Protein AF-A0A6G0T626-F1 (afdb_monomer_lite)

pLDDT: mean 75.39, std 25.1, range [23.31, 97.81]

Organism: Aphis glycines (NCBI:txid307491)

Structure (mmCIF, N/CA/C/O backbone):
data_AF-A0A6G0T626-F1
#
_entry.id   AF-A0A6G0T626-F1
#
loop_
_atom_site.group_PDB
_atom_site.id
_atom_site.type_symbol
_atom_site.label_atom_id
_atom_site.label_alt_id
_atom_site.label_comp_id
_atom_site.label_asym_id
_atom_site.label_entity_id
_atom_site.label_seq_id
_atom_site.pdbx_PDB_ins_code
_atom_site.Cartn_x
_atom_site.Cartn_y
_atom_site.Cartn_z
_atom_site.occupancy
_atom_site.B_iso_or_equiv
_atom_site.auth_seq_id
_atom_site.auth_comp_id
_atom_site.auth_asym_id
_atom_site.auth_atom_id
_atom_site.pdbx_PDB_model_num
ATOM 1 N N . MET A 1 1 ? 0.507 19.295 -15.545 1.00 59.50 1 MET A N 1
ATOM 2 C CA . MET A 1 1 ? -0.115 18.196 -14.785 1.00 59.50 1 MET A CA 1
ATOM 3 C C . MET A 1 1 ? -0.537 18.776 -13.462 1.00 59.50 1 MET A C 1
ATOM 5 O O . MET A 1 1 ? 0.263 19.486 -12.866 1.00 59.50 1 MET A O 1
ATOM 9 N N . SER A 1 2 ? -1.789 18.552 -13.089 1.00 87.12 2 SER A N 1
ATOM 10 C CA . SER A 1 2 ? -2.371 18.968 -11.816 1.00 87.12 2 SER A CA 1
ATOM 11 C C . SER A 1 2 ? -2.539 17.739 -10.918 1.00 87.12 2 SER A C 1
ATOM 13 O O . SER A 1 2 ? -2.771 16.649 -11.448 1.00 87.12 2 SER A O 1
ATOM 15 N N . PRO A 1 3 ? -2.406 17.882 -9.591 1.00 90.00 3 PRO A N 1
ATOM 16 C CA . PRO A 1 3 ? -2.673 16.791 -8.662 1.00 90.00 3 PRO A CA 1
ATOM 17 C C . PRO A 1 3 ? -4.150 16.374 -8.705 1.00 90.00 3 PRO A C 1
ATOM 19 O O . PRO A 1 3 ? -5.024 17.157 -9.090 1.00 90.00 3 PRO A O 1
ATOM 22 N N . GLY A 1 4 ? -4.419 15.132 -8.297 1.00 90.25 4 GLY A N 1
ATOM 23 C CA . GLY A 1 4 ? -5.776 14.685 -7.991 1.00 90.25 4 GLY A CA 1
ATOM 24 C C . GLY A 1 4 ? -6.328 15.399 -6.757 1.00 90.25 4 GLY A C 1
ATOM 25 O O . GLY A 1 4 ? -5.596 16.069 -6.030 1.00 90.25 4 GLY A O 1
ATOM 26 N N . ASN A 1 5 ? -7.631 15.265 -6.515 1.00 91.44 5 ASN A N 1
ATOM 27 C CA . ASN A 1 5 ? -8.286 15.927 -5.389 1.00 91.44 5 ASN A CA 1
ATOM 28 C C . ASN A 1 5 ? -9.156 14.986 -4.542 1.00 91.44 5 ASN A C 1
ATOM 30 O O . ASN A 1 5 ? -9.900 15.472 -3.703 1.00 91.44 5 ASN A O 1
ATOM 34 N N . THR A 1 6 ? -9.125 13.673 -4.753 1.00 91.00 6 THR A N 1
ATOM 35 C CA . THR A 1 6 ? -9.974 12.705 -4.040 1.00 91.00 6 THR A CA 1
ATOM 36 C C . THR A 1 6 ? -9.211 11.419 -3.760 1.00 91.00 6 THR A C 1
ATOM 38 O O . THR A 1 6 ? -8.360 11.007 -4.550 1.00 91.00 6 THR A O 1
ATOM 41 N N . LEU A 1 7 ? -9.538 10.781 -2.634 1.00 92.75 7 LEU A N 1
ATOM 42 C CA . LEU A 1 7 ? -9.141 9.406 -2.355 1.00 92.75 7 LEU A CA 1
ATOM 43 C C . LEU A 1 7 ? -9.999 8.462 -3.195 1.00 92.75 7 LEU A C 1
ATOM 45 O O . LEU A 1 7 ? -11.218 8.622 -3.262 1.00 92.75 7 LEU A O 1
ATOM 49 N N . ASN A 1 8 ? -9.365 7.477 -3.824 1.00 94.00 8 ASN A N 1
ATOM 50 C CA . ASN A 1 8 ? -10.040 6.546 -4.718 1.00 94.00 8 ASN A CA 1
ATOM 51 C C . ASN A 1 8 ? -10.078 5.160 -4.085 1.00 94.00 8 ASN A C 1
ATOM 53 O O . ASN A 1 8 ? -9.040 4.557 -3.814 1.00 94.00 8 ASN A O 1
ATOM 57 N N . THR A 1 9 ? -11.292 4.656 -3.878 1.00 95.12 9 THR A N 1
ATOM 58 C CA . THR A 1 9 ? -11.528 3.285 -3.427 1.00 95.12 9 THR A CA 1
ATOM 59 C C . THR A 1 9 ? -12.526 2.593 -4.341 1.00 95.12 9 THR A C 1
ATOM 61 O O . THR A 1 9 ? -13.347 3.245 -4.987 1.00 95.12 9 THR A O 1
ATOM 64 N N . PHE A 1 10 ? -12.447 1.271 -4.413 1.00 93.62 10 PHE A N 1
ATOM 65 C CA . PHE A 1 10 ? -13.434 0.447 -5.099 1.00 93.62 10 PHE A CA 1
ATOM 66 C C . PHE A 1 10 ? -13.625 -0.877 -4.363 1.00 93.62 10 PHE A C 1
ATOM 68 O O . PHE A 1 10 ? -12.804 -1.271 -3.533 1.00 93.62 10 PHE A O 1
ATOM 75 N N . GLN A 1 11 ? -14.728 -1.553 -4.665 1.00 92.56 11 GLN A N 1
ATOM 76 C CA . GLN A 1 11 ? -15.081 -2.823 -4.052 1.00 92.56 11 GLN A CA 1
ATOM 77 C C . GLN A 1 11 ? -14.636 -3.988 -4.945 1.00 92.56 11 GLN A C 1
ATOM 79 O O . GLN A 1 11 ? -14.909 -3.992 -6.145 1.00 92.56 11 GLN A O 1
ATOM 84 N N . LEU A 1 12 ? -13.981 -4.985 -4.355 1.00 87.75 12 LEU A N 1
ATOM 85 C CA . LEU A 1 12 ? -13.605 -6.245 -4.990 1.00 87.75 12 LEU A CA 1
ATOM 86 C C . LEU A 1 12 ? -14.258 -7.399 -4.219 1.00 87.75 12 LEU A C 1
ATOM 88 O O . LEU A 1 12 ? -13.729 -7.888 -3.220 1.00 87.75 12 LEU A O 1
ATOM 92 N N . GLY A 1 13 ? -15.454 -7.806 -4.650 1.00 89.12 13 GLY A N 1
ATOM 93 C CA . GLY A 1 13 ? -16.271 -8.759 -3.895 1.00 89.12 13 GLY A CA 1
ATOM 94 C C . GLY A 1 13 ? -16.601 -8.207 -2.504 1.00 89.12 13 GLY A C 1
ATOM 95 O O . GLY A 1 13 ? -17.221 -7.153 -2.386 1.00 89.12 13 GLY A O 1
ATOM 96 N N . LYS A 1 14 ? -16.153 -8.883 -1.442 1.00 88.31 14 LYS A N 1
ATOM 97 C CA . LYS A 1 14 ? -16.316 -8.421 -0.050 1.00 88.31 14 LYS A CA 1
ATOM 98 C C . LYS A 1 14 ? -15.188 -7.514 0.456 1.00 88.31 14 LYS A C 1
ATOM 100 O O . LYS A 1 14 ? -15.325 -6.946 1.532 1.00 88.31 14 LYS A O 1
ATOM 105 N N . PHE A 1 15 ? -14.113 -7.350 -0.314 1.00 91.50 15 PHE A N 1
ATOM 106 C CA . PHE A 1 15 ? -12.932 -6.596 0.101 1.00 91.50 15 PHE A CA 1
ATOM 107 C C . PHE A 1 15 ? -12.931 -5.185 -0.469 1.00 91.50 15 PHE A C 1
ATOM 109 O O . PHE A 1 15 ? -13.262 -4.973 -1.639 1.00 91.50 15 PHE A O 1
ATOM 116 N N . LYS A 1 16 ? -12.512 -4.216 0.339 1.00 95.19 16 LYS A N 1
ATOM 117 C CA . LYS A 1 16 ? -12.377 -2.828 -0.101 1.00 95.19 16 LYS A CA 1
ATOM 118 C C . LYS A 1 16 ? -10.935 -2.522 -0.483 1.00 95.19 16 LYS A C 1
ATOM 120 O O . LYS A 1 16 ? -10.006 -2.810 0.270 1.00 95.19 16 LYS A O 1
ATOM 125 N N . VAL A 1 17 ? -10.752 -1.906 -1.645 1.00 96.62 17 VAL A N 1
ATOM 126 C CA . VAL A 1 17 ? -9.434 -1.618 -2.215 1.00 96.62 17 VAL A CA 1
ATOM 127 C C . VAL A 1 17 ? -9.195 -0.114 -2.273 1.00 96.62 17 VAL A C 1
ATOM 129 O O . VAL A 1 17 ? -10.025 0.622 -2.805 1.00 96.62 17 VAL A O 1
ATOM 132 N N . GLY A 1 18 ? -8.052 0.332 -1.751 1.00 96.88 18 GLY A N 1
ATOM 133 C CA . GLY A 1 18 ? -7.550 1.702 -1.869 1.00 96.88 18 GLY A CA 1
ATOM 134 C C . GLY A 1 18 ? -6.503 1.836 -2.972 1.00 96.88 18 GLY A C 1
ATOM 135 O O . GLY A 1 18 ? -5.740 0.906 -3.242 1.00 96.88 18 GLY A O 1
ATOM 136 N N . LEU A 1 19 ? -6.465 2.997 -3.624 1.00 96.75 19 LEU A N 1
ATOM 137 C CA . LEU A 1 19 ? -5.591 3.251 -4.768 1.00 96.75 19 LEU A CA 1
ATOM 138 C C . LEU A 1 19 ? -4.631 4.405 -4.505 1.00 96.75 19 LEU A C 1
ATOM 140 O O . LEU A 1 19 ? -5.047 5.528 -4.230 1.00 96.75 19 LEU A O 1
ATOM 144 N N . GLY A 1 20 ? -3.341 4.142 -4.657 1.00 95.19 20 GLY A N 1
ATOM 145 C CA . GLY A 1 20 ? -2.301 5.163 -4.664 1.00 95.19 20 GLY A CA 1
ATOM 146 C C . GLY A 1 20 ? -1.492 5.094 -5.946 1.00 95.19 20 GLY A C 1
ATOM 147 O O . GLY A 1 20 ? -1.422 4.057 -6.592 1.00 95.19 20 GLY A O 1
ATOM 148 N N . ILE A 1 21 ? -0.857 6.189 -6.334 1.00 94.56 21 ILE A N 1
ATOM 149 C CA . ILE A 1 21 ? -0.058 6.240 -7.551 1.00 94.56 21 ILE A CA 1
ATOM 150 C C . ILE A 1 21 ? 1.380 6.603 -7.201 1.00 94.56 21 ILE A C 1
ATOM 152 O O . ILE A 1 21 ? 1.681 7.728 -6.818 1.00 94.56 21 ILE A O 1
ATOM 156 N N . CYS A 1 22 ? 2.286 5.649 -7.408 1.00 92.19 22 CYS A N 1
ATOM 157 C CA . CYS A 1 22 ? 3.738 5.772 -7.327 1.00 92.19 22 CYS A CA 1
ATOM 158 C C . CYS A 1 22 ? 4.288 6.637 -6.175 1.00 92.19 22 CYS A C 1
ATOM 160 O O . CYS A 1 22 ? 4.701 6.113 -5.145 1.00 92.19 22 CYS A O 1
ATOM 162 N N . HIS A 1 23 ? 4.352 7.959 -6.366 1.00 92.62 23 HIS A N 1
ATOM 163 C CA . HIS A 1 23 ? 4.870 8.901 -5.378 1.00 92.62 23 HIS A CA 1
ATOM 164 C C . HIS A 1 23 ? 3.995 8.970 -4.121 1.00 92.62 23 HIS A C 1
ATOM 166 O O . HIS A 1 23 ? 4.523 9.222 -3.040 1.00 92.62 23 HIS A O 1
ATOM 172 N N . ASP A 1 24 ? 2.703 8.655 -4.241 1.00 94.94 24 ASP A N 1
ATOM 173 C CA . ASP A 1 24 ? 1.759 8.641 -3.124 1.00 94.94 24 ASP A CA 1
ATOM 174 C C . ASP A 1 24 ? 2.168 7.665 -2.010 1.00 94.94 24 ASP A C 1
ATOM 176 O O . ASP A 1 24 ? 1.861 7.877 -0.842 1.00 94.94 24 ASP A O 1
ATOM 180 N N . MET A 1 25 ? 2.930 6.619 -2.346 1.00 93.69 25 MET A N 1
ATOM 181 C CA . MET A 1 25 ? 3.445 5.643 -1.382 1.00 93.69 25 MET A CA 1
ATOM 182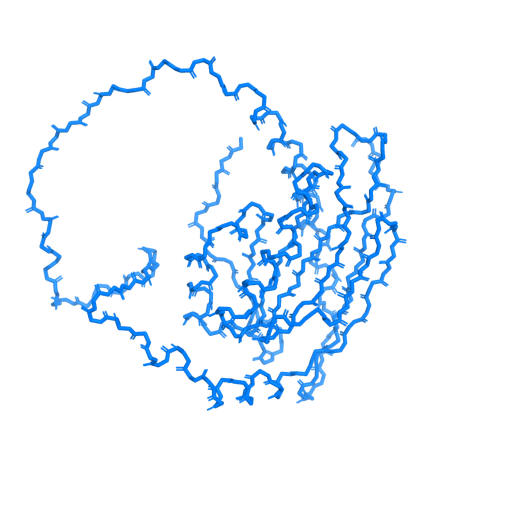 C C . MET A 1 25 ? 4.383 6.272 -0.333 1.00 93.69 25 MET A C 1
ATOM 184 O O . MET A 1 25 ? 4.626 5.692 0.725 1.00 93.69 25 MET A O 1
ATOM 188 N N . ARG A 1 26 ? 4.906 7.476 -0.593 1.00 95.00 26 ARG A N 1
ATOM 189 C CA . ARG A 1 26 ? 5.756 8.210 0.353 1.00 95.00 26 ARG A CA 1
ATOM 190 C C . ARG A 1 26 ? 4.967 8.876 1.481 1.00 95.00 26 ARG A C 1
ATOM 192 O O . ARG A 1 26 ? 5.555 9.097 2.531 1.00 95.00 26 ARG A O 1
ATOM 199 N N . PHE A 1 27 ? 3.669 9.115 1.304 1.00 95.94 27 PHE A N 1
ATOM 200 C CA . PHE A 1 27 ? 2.817 9.790 2.286 1.00 95.94 27 PHE A CA 1
ATOM 201 C C . PHE A 1 27 ? 2.015 8.751 3.076 1.00 95.94 27 PHE A C 1
ATOM 203 O O . PHE A 1 27 ? 1.110 8.105 2.540 1.00 95.94 27 PHE A O 1
ATOM 210 N N . SER A 1 28 ? 2.378 8.544 4.342 1.00 95.81 28 SER A N 1
ATOM 211 C CA . SER A 1 28 ? 1.726 7.555 5.214 1.00 95.81 28 SER A CA 1
ATOM 212 C C . SER A 1 28 ? 0.287 7.946 5.546 1.00 95.81 28 SER A C 1
ATOM 214 O O . SER A 1 28 ? -0.569 7.081 5.713 1.00 95.81 28 SER A O 1
ATOM 216 N N . GLU A 1 29 ? -0.019 9.242 5.566 1.00 95.56 29 GLU A N 1
ATOM 217 C CA . GLU A 1 29 ? -1.333 9.787 5.892 1.00 95.56 29 GLU A CA 1
ATOM 218 C C . GLU A 1 29 ? -2.397 9.295 4.912 1.00 95.56 29 GLU A C 1
ATOM 220 O O . GLU A 1 29 ? -3.500 8.941 5.322 1.00 95.56 29 GLU A O 1
ATOM 225 N N . MET A 1 30 ? -2.059 9.198 3.623 1.00 95.44 30 MET A N 1
ATOM 226 C CA . MET A 1 30 ? -2.985 8.689 2.613 1.00 95.44 30 MET A CA 1
ATOM 227 C C . MET A 1 30 ? -3.330 7.214 2.863 1.00 95.44 30 MET A C 1
ATOM 229 O O . MET A 1 30 ? -4.495 6.824 2.786 1.00 95.44 30 MET A O 1
ATOM 233 N N . ALA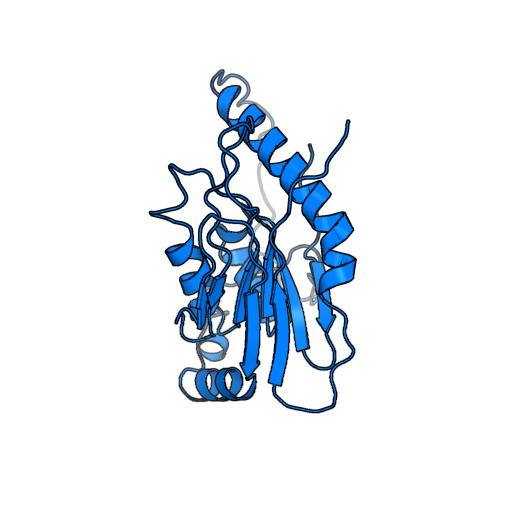 A 1 31 ? -2.332 6.394 3.202 1.00 96.56 31 ALA A N 1
ATOM 234 C CA . ALA A 1 31 ? -2.540 4.984 3.518 1.00 96.56 31 ALA A CA 1
ATOM 235 C C . ALA A 1 31 ? -3.338 4.809 4.825 1.00 96.56 31 ALA A C 1
ATOM 237 O O . ALA A 1 31 ? -4.277 4.011 4.875 1.00 96.56 31 ALA A O 1
ATOM 238 N N . ALA A 1 32 ? -3.062 5.641 5.833 1.00 95.31 32 ALA A N 1
ATOM 239 C CA . ALA A 1 32 ? -3.820 5.684 7.080 1.00 95.31 32 ALA A CA 1
ATOM 240 C C . ALA A 1 32 ? -5.294 6.070 6.858 1.00 95.31 32 ALA A C 1
ATOM 242 O O . ALA A 1 32 ? -6.188 5.497 7.488 1.00 95.31 32 ALA A O 1
ATOM 243 N N . LEU A 1 33 ? -5.580 6.998 5.936 1.00 95.62 33 LEU A N 1
ATOM 244 C CA . LEU A 1 33 ? -6.954 7.328 5.546 1.00 95.62 33 LEU A CA 1
ATOM 245 C C . LEU A 1 33 ? -7.645 6.147 4.855 1.00 95.62 33 LEU A C 1
ATOM 247 O O . LEU A 1 33 ? -8.795 5.849 5.178 1.00 95.62 33 LEU A O 1
ATOM 251 N N . TYR A 1 34 ? -6.955 5.414 3.977 1.00 96.31 34 TYR A N 1
ATOM 252 C CA . TYR A 1 34 ? -7.517 4.197 3.383 1.00 96.31 34 TYR A CA 1
ATOM 253 C C . TYR A 1 34 ? -7.811 3.114 4.427 1.00 96.31 34 TYR A C 1
ATOM 255 O O . TYR A 1 34 ? -8.886 2.507 4.388 1.00 96.31 34 TYR A O 1
ATOM 263 N N . ARG A 1 35 ? -6.925 2.925 5.412 1.00 93.94 35 ARG A N 1
ATOM 264 C CA . ARG A 1 35 ? -7.176 2.046 6.563 1.00 93.94 35 ARG A CA 1
ATOM 265 C C . ARG A 1 35 ? -8.430 2.474 7.327 1.00 93.94 35 ARG A C 1
ATOM 267 O O . ARG A 1 35 ? -9.288 1.638 7.597 1.00 93.94 35 ARG A O 1
ATOM 274 N N . LYS A 1 36 ? -8.571 3.767 7.643 1.00 92.44 36 LYS A N 1
ATOM 275 C CA . LYS A 1 36 ? -9.766 4.321 8.310 1.00 92.44 36 LYS A CA 1
ATOM 276 C C . LYS A 1 36 ? -11.048 4.100 7.510 1.00 92.44 36 LYS A C 1
ATOM 278 O O . LYS A 1 36 ? -12.099 3.864 8.093 1.00 92.44 36 LYS A O 1
ATOM 283 N N . GLN A 1 37 ? -10.962 4.144 6.183 1.00 93.06 37 GLN A N 1
ATOM 284 C CA . GLN A 1 37 ? -12.078 3.832 5.291 1.00 93.06 37 GLN A CA 1
ATOM 285 C C . GLN A 1 37 ? -12.389 2.326 5.204 1.00 93.06 37 GLN A C 1
ATOM 287 O O . GLN A 1 37 ? -13.301 1.956 4.461 1.00 93.06 37 GLN A O 1
ATOM 292 N N . GLY A 1 38 ? -11.661 1.473 5.930 1.00 92.88 38 GLY A N 1
ATOM 293 C CA . GLY A 1 38 ? -11.863 0.028 5.967 1.00 92.88 38 GLY A CA 1
ATOM 294 C C . GLY A 1 38 ? -11.249 -0.714 4.783 1.00 92.88 38 GLY A C 1
ATOM 295 O O . GLY A 1 38 ? -11.736 -1.785 4.449 1.00 92.88 38 GLY A O 1
ATOM 296 N N . CYS A 1 39 ? -10.229 -0.161 4.118 1.00 95.50 39 CYS A N 1
ATOM 297 C CA . CYS A 1 39 ? -9.566 -0.875 3.025 1.00 95.50 39 CYS A CA 1
ATOM 298 C C . CYS A 1 39 ? -8.824 -2.111 3.552 1.00 95.50 39 CYS A C 1
ATOM 300 O O . CYS A 1 39 ? -8.114 -2.054 4.560 1.00 95.50 39 CYS A O 1
ATOM 302 N N . ASP A 1 40 ? -8.978 -3.227 2.849 1.00 94.62 40 ASP A N 1
ATOM 303 C CA . ASP A 1 40 ? -8.302 -4.497 3.124 1.00 94.62 40 ASP A CA 1
ATOM 304 C C . ASP A 1 40 ? -7.021 -4.644 2.298 1.00 94.62 40 ASP A C 1
ATOM 306 O O . ASP A 1 40 ? -6.080 -5.330 2.706 1.00 94.62 40 ASP A O 1
ATOM 310 N N . LEU A 1 41 ? -6.988 -3.964 1.150 1.00 96.00 41 LEU A N 1
ATOM 311 C CA . LEU A 1 41 ? -5.924 -4.008 0.160 1.00 96.00 41 LEU A CA 1
ATOM 312 C C . LEU A 1 41 ? -5.605 -2.594 -0.341 1.00 96.00 41 LEU A C 1
ATOM 314 O O . LEU A 1 41 ? -6.514 -1.815 -0.633 1.00 96.00 41 LEU A O 1
ATOM 318 N N . LEU A 1 42 ? -4.322 -2.283 -0.502 1.00 97.25 42 LEU A N 1
ATOM 319 C CA . LEU A 1 42 ? -3.850 -1.081 -1.187 1.00 97.25 42 LEU A CA 1
ATOM 320 C C . LEU A 1 42 ? -3.109 -1.472 -2.460 1.00 97.25 42 LEU A C 1
ATOM 322 O O . LEU A 1 42 ? -2.275 -2.376 -2.448 1.00 97.25 42 LEU A O 1
ATOM 326 N N . ILE A 1 43 ? -3.387 -0.775 -3.556 1.00 97.12 43 ILE A N 1
ATOM 327 C CA . ILE A 1 43 ? -2.699 -0.995 -4.827 1.00 97.12 43 ILE A CA 1
ATOM 328 C C . ILE A 1 43 ? -1.963 0.282 -5.229 1.00 97.12 43 ILE A C 1
ATOM 330 O O . ILE A 1 43 ? -2.561 1.357 -5.310 1.00 97.12 43 ILE A O 1
ATOM 334 N N . TYR A 1 44 ? -0.673 0.133 -5.522 1.00 96.62 44 TYR A N 1
ATOM 335 C CA . TYR A 1 44 ? 0.231 1.181 -5.977 1.00 96.62 44 TYR A CA 1
ATOM 336 C C . TYR A 1 44 ? 0.803 0.852 -7.362 1.00 96.62 44 TYR A C 1
ATOM 338 O O . TYR A 1 44 ? 1.904 0.305 -7.472 1.00 96.62 44 TYR A O 1
ATOM 346 N N . PRO A 1 45 ? 0.105 1.190 -8.459 1.00 95.12 45 PRO A N 1
ATOM 347 C CA . PRO A 1 45 ? 0.763 1.359 -9.747 1.00 95.12 45 PRO A CA 1
ATOM 348 C C . PRO A 1 45 ? 1.860 2.425 -9.643 1.00 95.12 45 PRO A C 1
ATOM 350 O O . PRO A 1 45 ? 1.603 3.574 -9.270 1.00 95.12 45 PRO A O 1
ATOM 353 N N . GLY A 1 46 ? 3.095 2.070 -9.983 1.00 90.81 46 GLY A N 1
ATOM 354 C CA . GLY A 1 46 ? 4.181 3.032 -9.987 1.00 90.81 46 GLY A CA 1
ATOM 355 C C . GLY A 1 46 ? 5.432 2.565 -10.701 1.00 90.81 46 GLY A C 1
ATOM 356 O O . GLY A 1 46 ? 5.698 1.382 -10.819 1.00 90.81 46 GLY A O 1
ATOM 357 N N . ALA A 1 47 ? 6.217 3.530 -11.163 1.00 91.25 47 ALA A N 1
ATOM 358 C CA . ALA A 1 47 ? 7.532 3.304 -11.736 1.00 91.25 47 ALA A CA 1
ATOM 359 C C . ALA A 1 47 ? 8.537 4.127 -10.927 1.00 91.25 47 ALA A C 1
ATOM 361 O O . ALA A 1 47 ? 8.505 5.360 -10.974 1.00 91.25 47 ALA A O 1
ATOM 362 N N . PHE A 1 48 ? 9.379 3.455 -10.140 1.00 90.19 48 PHE A N 1
ATOM 363 C CA . PHE A 1 48 ? 10.545 4.067 -9.497 1.00 90.19 48 PHE A CA 1
ATOM 364 C C . PHE A 1 48 ? 11.725 4.030 -10.468 1.00 90.19 48 PHE A C 1
ATOM 366 O O . PHE A 1 48 ? 11.777 3.154 -11.324 1.00 90.19 48 PHE A O 1
ATOM 373 N N . CYS A 1 49 ? 12.668 4.965 -10.349 1.00 88.31 49 CYS A N 1
ATOM 374 C CA . CYS A 1 49 ? 13.891 4.921 -11.146 1.00 88.31 49 CYS A CA 1
ATOM 375 C C . CYS A 1 49 ? 14.899 3.958 -10.517 1.00 88.31 49 CYS A C 1
ATOM 377 O O . CYS A 1 49 ? 14.821 3.664 -9.323 1.00 88.31 49 CYS A O 1
ATOM 379 N N . THR A 1 50 ? 15.869 3.511 -11.306 1.00 88.56 50 THR A N 1
ATOM 380 C CA . THR A 1 50 ? 16.944 2.599 -10.890 1.00 88.56 50 THR A CA 1
ATOM 381 C C . THR A 1 50 ? 17.759 3.098 -9.698 1.00 88.56 50 THR A C 1
ATOM 383 O O . THR A 1 50 ? 18.198 2.291 -8.892 1.00 88.56 50 THR A O 1
ATOM 386 N N . GLU A 1 51 ? 17.899 4.414 -9.524 1.00 88.19 51 GLU A N 1
ATOM 387 C CA . GLU A 1 51 ? 18.616 4.992 -8.377 1.00 88.19 51 GLU A CA 1
ATOM 388 C C . GLU A 1 51 ? 17.812 4.919 -7.067 1.00 88.19 51 GLU A C 1
ATOM 390 O O . GLU A 1 51 ? 18.365 4.684 -5.998 1.00 88.19 51 GLU A O 1
ATOM 395 N N . LEU A 1 52 ? 16.495 5.151 -7.132 1.00 87.50 52 LEU A N 1
ATOM 396 C CA . LEU A 1 52 ? 15.627 5.215 -5.947 1.00 87.50 52 LEU A CA 1
ATOM 397 C C . LEU A 1 52 ? 14.938 3.886 -5.636 1.00 87.50 52 LEU A C 1
ATOM 399 O O . LEU A 1 52 ? 14.399 3.739 -4.540 1.00 87.50 52 LEU A O 1
ATOM 403 N N . GLY A 1 53 ? 14.910 2.959 -6.592 1.00 87.81 53 GLY A N 1
ATOM 404 C CA . GLY A 1 53 ? 14.305 1.638 -6.468 1.00 87.81 53 GLY A CA 1
ATOM 405 C C . GLY A 1 53 ? 14.910 0.825 -5.323 1.00 87.81 53 GLY A C 1
ATOM 406 O O . GLY A 1 53 ? 14.194 0.582 -4.352 1.00 87.81 53 GLY A O 1
ATOM 407 N N . PRO A 1 54 ? 16.212 0.483 -5.372 1.00 90.12 54 PRO A N 1
ATOM 408 C CA . PRO A 1 54 ? 16.846 -0.386 -4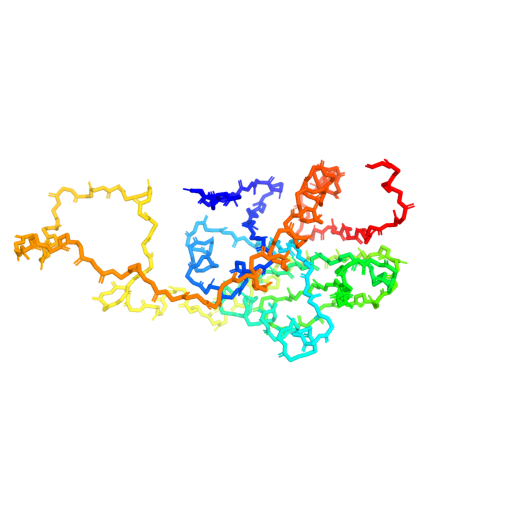.382 1.00 90.12 54 PRO A CA 1
ATOM 409 C C . PRO A 1 54 ? 16.649 0.052 -2.919 1.00 90.12 54 PRO A C 1
ATOM 411 O O . PRO A 1 54 ? 16.237 -0.786 -2.119 1.00 90.12 54 PRO A O 1
ATOM 414 N N . PRO A 1 55 ? 16.854 1.333 -2.535 1.00 92.88 55 PRO A N 1
ATOM 415 C CA . PRO A 1 55 ? 16.726 1.720 -1.129 1.00 92.88 55 PRO A CA 1
ATOM 416 C C . PRO A 1 55 ? 15.278 1.912 -0.659 1.00 92.88 55 PRO A C 1
ATOM 418 O O . PRO A 1 55 ? 15.013 1.819 0.537 1.00 92.88 55 PRO A O 1
ATOM 421 N N . HIS A 1 56 ? 14.331 2.232 -1.550 1.00 95.56 56 HIS A N 1
ATOM 422 C CA . HIS A 1 56 ? 13.003 2.691 -1.124 1.00 95.56 56 HIS A CA 1
ATOM 423 C C . HIS A 1 56 ? 11.851 1.782 -1.527 1.00 95.56 56 HIS A C 1
ATOM 425 O O . HIS A 1 56 ? 10.846 1.769 -0.825 1.00 95.56 56 HIS A O 1
ATOM 431 N N . TRP A 1 57 ? 11.937 1.078 -2.654 1.00 94.88 57 TRP A N 1
ATOM 432 C CA . TRP A 1 57 ? 10.782 0.400 -3.240 1.00 94.88 57 TRP A CA 1
ATOM 433 C C . TRP A 1 57 ? 10.227 -0.677 -2.305 1.00 94.88 57 TRP A C 1
ATOM 435 O O . TRP A 1 57 ? 9.120 -0.527 -1.794 1.00 94.88 57 TRP A O 1
ATOM 445 N N . SER A 1 58 ? 11.040 -1.689 -1.991 1.00 95.88 58 SER A N 1
ATOM 446 C CA . SER A 1 58 ? 10.655 -2.772 -1.077 1.00 95.88 58 SER A CA 1
ATOM 447 C C . SER A 1 58 ? 10.306 -2.251 0.321 1.00 95.88 58 SER A C 1
ATOM 449 O O . SER A 1 58 ? 9.277 -2.615 0.889 1.00 95.88 58 SER A O 1
ATOM 451 N N . LEU A 1 59 ? 11.116 -1.329 0.854 1.00 96.75 59 LEU A N 1
ATOM 452 C CA . LEU A 1 59 ? 10.920 -0.769 2.191 1.00 96.75 59 LEU A CA 1
ATOM 453 C C . LEU A 1 59 ? 9.561 -0.076 2.333 1.00 96.75 59 LEU A C 1
ATOM 455 O O . LEU A 1 59 ? 8.825 -0.356 3.276 1.00 96.75 59 LEU A O 1
ATOM 459 N N . LEU A 1 60 ? 9.216 0.811 1.397 1.00 97.19 60 LEU A N 1
ATOM 460 C CA . LEU A 1 60 ? 7.958 1.550 1.442 1.00 97.19 60 LEU A CA 1
ATOM 461 C C . LEU A 1 60 ? 6.758 0.610 1.313 1.00 97.19 60 LEU A C 1
ATOM 463 O O . LEU A 1 60 ? 5.798 0.764 2.057 1.00 97.19 60 LEU A O 1
ATOM 467 N N . ILE A 1 61 ? 6.814 -0.379 0.421 1.00 96.81 61 ILE A N 1
ATOM 468 C CA . ILE A 1 61 ? 5.708 -1.321 0.202 1.00 96.81 61 ILE A CA 1
ATOM 469 C C . ILE A 1 61 ? 5.438 -2.137 1.465 1.00 96.81 61 ILE A C 1
ATOM 471 O O . ILE A 1 61 ? 4.306 -2.180 1.949 1.00 96.81 61 ILE A O 1
ATOM 475 N N . ARG A 1 62 ? 6.493 -2.717 2.043 1.00 97.81 62 ARG A N 1
ATOM 476 C CA . ARG A 1 62 ? 6.412 -3.507 3.276 1.00 97.81 62 ARG A CA 1
ATOM 477 C C . ARG A 1 62 ? 5.937 -2.666 4.452 1.00 97.81 62 ARG A C 1
ATOM 479 O O . ARG A 1 62 ? 5.076 -3.100 5.210 1.00 97.81 62 ARG A O 1
ATOM 486 N N . PHE A 1 63 ? 6.457 -1.448 4.581 1.00 97.38 63 PHE A N 1
ATOM 487 C CA . PHE A 1 63 ? 6.081 -0.555 5.669 1.00 97.38 63 PHE A CA 1
ATOM 488 C C . PHE A 1 63 ? 4.614 -0.115 5.574 1.00 97.38 63 PHE A C 1
ATOM 490 O O . PHE A 1 63 ? 3.909 -0.134 6.580 1.00 97.38 63 PHE A O 1
ATOM 497 N N . ARG A 1 64 ? 4.113 0.194 4.369 1.00 97.12 64 ARG A N 1
ATOM 498 C CA . ARG A 1 64 ? 2.693 0.529 4.147 1.00 97.12 64 ARG A CA 1
ATOM 499 C C . ARG A 1 64 ? 1.774 -0.646 4.469 1.00 97.12 64 ARG A C 1
ATOM 501 O O . ARG A 1 64 ? 0.671 -0.416 4.961 1.00 97.12 64 ARG A O 1
ATOM 508 N N . ALA A 1 65 ? 2.225 -1.874 4.218 1.00 97.12 65 ALA A N 1
ATOM 509 C CA . ALA A 1 65 ? 1.471 -3.078 4.544 1.00 97.12 65 ALA A CA 1
ATOM 510 C C . ALA A 1 65 ? 1.409 -3.312 6.059 1.00 97.12 65 ALA A C 1
ATOM 512 O O . ALA A 1 65 ? 0.319 -3.456 6.620 1.00 97.12 65 ALA A O 1
ATOM 513 N N . LEU A 1 66 ? 2.566 -3.225 6.722 1.00 96.81 66 LEU A N 1
ATOM 514 C CA . LEU A 1 66 ? 2.723 -3.409 8.163 1.00 96.81 66 LEU A CA 1
ATOM 515 C C . LEU A 1 66 ? 1.961 -2.354 8.982 1.00 96.81 66 LEU A C 1
ATOM 517 O O . LEU A 1 66 ? 1.158 -2.700 9.847 1.00 96.81 66 LEU A O 1
ATOM 521 N N . GLU A 1 67 ? 2.175 -1.060 8.715 1.00 95.56 67 GLU A N 1
ATOM 522 C CA . GLU A 1 67 ? 1.601 0.020 9.538 1.00 95.56 67 GLU A CA 1
ATOM 523 C C . GLU A 1 67 ? 0.063 0.070 9.437 1.00 95.56 67 GLU A C 1
ATOM 525 O O . GLU A 1 67 ? -0.629 0.489 10.369 1.00 95.56 67 GLU A O 1
ATOM 530 N N . ASN A 1 68 ? -0.492 -0.352 8.294 1.00 95.69 68 ASN A N 1
ATOM 531 C CA . ASN A 1 68 ? -1.929 -0.318 8.040 1.00 95.69 68 ASN A CA 1
ATOM 532 C C . ASN A 1 68 ? -2.611 -1.665 8.287 1.00 95.69 68 ASN A C 1
ATOM 534 O O . ASN A 1 68 ? -3.839 -1.703 8.369 1.00 95.69 68 ASN A O 1
ATOM 538 N N . GLN A 1 69 ? -1.837 -2.741 8.463 1.00 96.06 69 GLN A N 1
ATOM 539 C CA . GLN A 1 69 ? -2.324 -4.120 8.526 1.00 96.06 69 GLN A CA 1
ATOM 540 C C . GLN A 1 69 ? -3.239 -4.438 7.337 1.00 96.06 69 GLN A C 1
ATOM 542 O O . GLN A 1 69 ? -4.374 -4.904 7.479 1.00 96.06 69 GLN A O 1
ATOM 547 N N . THR A 1 70 ? -2.741 -4.141 6.143 1.00 96.31 70 THR A N 1
ATOM 548 C CA . THR A 1 70 ? -3.414 -4.372 4.861 1.00 96.31 70 THR A CA 1
ATOM 549 C C . THR A 1 70 ? -2.461 -5.062 3.911 1.00 96.31 70 THR A C 1
ATOM 551 O O . THR A 1 70 ? -1.258 -4.830 3.981 1.00 96.31 70 THR A O 1
ATOM 554 N N . PHE A 1 71 ? -2.991 -5.835 2.968 1.00 97.19 71 PHE A N 1
ATOM 555 C CA . PHE A 1 71 ? -2.172 -6.255 1.837 1.00 97.19 71 PHE A CA 1
ATOM 556 C C . PHE A 1 71 ? -1.771 -5.029 1.016 1.00 97.19 71 PHE A C 1
ATOM 558 O O . PHE A 1 71 ? -2.553 -4.081 0.878 1.00 97.19 71 PHE A O 1
ATOM 565 N N . VAL A 1 72 ? -0.566 -5.044 0.459 1.00 97.75 72 VAL A N 1
ATOM 566 C CA . VAL A 1 72 ? -0.106 -4.003 -0.460 1.00 97.75 72 VAL A CA 1
ATOM 567 C C . VAL A 1 72 ? 0.406 -4.650 -1.724 1.00 97.75 72 VAL A C 1
ATOM 569 O O . VAL A 1 72 ? 1.240 -5.548 -1.689 1.00 97.75 72 VAL A O 1
ATOM 572 N N . ILE A 1 73 ? -0.087 -4.162 -2.852 1.00 97.06 73 ILE A N 1
ATOM 573 C CA . ILE A 1 73 ? 0.305 -4.626 -4.170 1.00 97.06 73 ILE A CA 1
ATOM 574 C C . ILE A 1 73 ? 0.923 -3.464 -4.924 1.00 97.06 73 ILE A C 1
ATOM 576 O O . ILE A 1 73 ? 0.263 -2.457 -5.173 1.00 97.06 73 ILE A O 1
ATOM 580 N N . ALA A 1 74 ? 2.177 -3.608 -5.325 1.00 96.12 74 ALA A N 1
ATOM 581 C CA . ALA A 1 74 ? 2.868 -2.616 -6.125 1.00 96.12 74 ALA A CA 1
ATOM 582 C C . ALA A 1 74 ? 3.113 -3.159 -7.529 1.00 96.12 74 ALA A C 1
ATOM 584 O O . ALA A 1 74 ? 3.788 -4.171 -7.712 1.00 96.12 74 ALA A O 1
ATOM 585 N N . ALA A 1 75 ? 2.563 -2.473 -8.527 1.00 94.81 75 ALA A N 1
ATOM 586 C CA . ALA A 1 75 ? 2.687 -2.858 -9.925 1.00 94.81 75 ALA A CA 1
ATOM 587 C C . ALA A 1 75 ? 3.635 -1.891 -10.632 1.00 94.81 75 ALA A C 1
ATOM 589 O O . ALA A 1 75 ? 3.345 -0.698 -10.744 1.00 94.81 75 ALA A O 1
ATOM 590 N N . SER A 1 76 ? 4.743 -2.415 -11.138 1.00 93.69 76 SER A N 1
ATOM 591 C CA . SER A 1 76 ? 5.794 -1.667 -11.815 1.00 93.69 76 SER A CA 1
ATOM 592 C C . SER A 1 76 ? 5.999 -2.193 -13.236 1.00 93.69 76 SER A C 1
ATOM 594 O O . SER A 1 76 ? 5.912 -3.403 -13.466 1.00 93.69 76 SER A O 1
ATOM 596 N N . PRO A 1 77 ? 6.219 -1.310 -14.226 1.00 91.94 77 PRO A N 1
ATOM 597 C CA . PRO A 1 77 ? 6.545 -1.749 -15.575 1.00 91.94 77 PRO A CA 1
ATOM 598 C C . PRO A 1 77 ? 7.906 -2.452 -15.598 1.00 91.94 77 PRO A C 1
ATOM 600 O O . PRO A 1 77 ? 8.798 -2.126 -14.812 1.00 91.94 77 PRO A O 1
ATOM 603 N N . ALA A 1 78 ? 8.070 -3.381 -16.540 1.00 91.44 78 ALA A N 1
ATOM 604 C CA . ALA A 1 78 ? 9.359 -4.004 -16.799 1.00 91.44 78 ALA A CA 1
ATOM 605 C C . ALA A 1 78 ? 10.409 -2.944 -17.164 1.00 91.44 78 ALA A C 1
ATOM 607 O O . ALA A 1 78 ? 10.098 -1.894 -17.742 1.00 91.44 78 ALA A O 1
ATOM 608 N N . ARG A 1 79 ? 11.666 -3.221 -16.828 1.00 91.50 79 ARG A N 1
ATOM 609 C CA . ARG A 1 79 ? 12.783 -2.327 -17.105 1.00 91.50 79 ARG A CA 1
ATOM 610 C C . ARG A 1 79 ? 13.021 -2.246 -18.609 1.00 91.50 79 ARG A C 1
ATOM 612 O O . ARG A 1 79 ? 13.294 -3.245 -19.269 1.00 91.50 79 ARG A O 1
ATOM 619 N N . ASP A 1 80 ? 12.973 -1.026 -19.133 1.00 91.12 80 ASP A N 1
ATOM 620 C CA . ASP A 1 80 ? 13.356 -0.716 -20.507 1.00 91.12 80 ASP A CA 1
ATOM 621 C C . ASP A 1 80 ? 14.480 0.320 -20.502 1.00 91.12 80 ASP A C 1
ATOM 623 O O . ASP A 1 80 ? 14.263 1.490 -20.182 1.00 91.12 80 ASP A O 1
ATOM 627 N N . THR A 1 81 ? 15.690 -0.113 -20.853 1.00 89.94 81 THR A N 1
ATOM 628 C CA . THR A 1 81 ? 16.884 0.744 -20.912 1.00 89.94 81 THR A CA 1
ATOM 629 C C . THR A 1 81 ? 16.862 1.722 -22.084 1.00 89.94 81 THR A C 1
ATOM 631 O O . THR A 1 81 ? 17.637 2.673 -22.089 1.00 89.94 81 THR A O 1
ATOM 634 N N . LYS A 1 82 ? 15.973 1.522 -23.067 1.00 88.94 82 LYS A N 1
ATOM 635 C CA . LYS A 1 82 ? 15.795 2.429 -24.211 1.00 88.94 82 LYS A CA 1
ATOM 636 C C . LYS A 1 82 ? 14.789 3.546 -23.926 1.00 88.94 82 LYS A C 1
ATOM 638 O O . LYS A 1 82 ? 14.671 4.482 -24.713 1.00 88.94 82 LYS A O 1
ATOM 643 N N . SER A 1 83 ? 14.049 3.448 -22.823 1.00 86.50 83 SER A N 1
ATOM 644 C CA . SER A 1 83 ? 13.097 4.468 -22.394 1.00 86.50 83 SER A CA 1
ATOM 645 C C . SER A 1 83 ? 13.819 5.680 -21.806 1.00 86.50 83 SER A C 1
ATOM 647 O O . SER A 1 83 ? 14.814 5.552 -21.098 1.00 86.50 83 SER A O 1
ATOM 649 N N . ASN A 1 84 ? 13.241 6.868 -21.999 1.00 85.25 84 ASN A N 1
ATOM 650 C CA . ASN A 1 84 ? 13.694 8.091 -21.326 1.00 85.25 84 ASN A CA 1
ATOM 651 C C . ASN A 1 84 ? 13.601 7.997 -19.789 1.00 85.25 84 ASN A C 1
ATOM 653 O O . ASN A 1 84 ? 14.302 8.716 -19.079 1.00 85.25 84 ASN A O 1
ATOM 657 N N . TYR A 1 85 ? 12.725 7.123 -19.282 1.00 86.12 85 TYR A N 1
ATOM 658 C CA . TYR A 1 85 ? 12.605 6.797 -17.867 1.00 86.12 85 TYR A CA 1
ATOM 659 C C . TYR A 1 85 ? 12.772 5.289 -17.679 1.00 86.12 85 TYR A C 1
ATOM 661 O O . TYR A 1 85 ? 11.871 4.513 -18.010 1.00 86.12 85 TYR A O 1
ATOM 669 N N . VAL A 1 86 ? 13.930 4.893 -17.151 1.00 91.25 86 VAL A N 1
ATOM 670 C CA . VAL A 1 86 ? 14.254 3.494 -16.859 1.00 91.25 86 VAL A CA 1
ATOM 671 C C . VAL A 1 86 ? 13.616 3.116 -15.526 1.00 91.25 86 VAL A C 1
ATOM 673 O O . VAL A 1 86 ? 14.035 3.574 -14.460 1.00 91.25 86 VAL A O 1
ATOM 676 N N . ALA A 1 87 ? 12.559 2.310 -15.597 1.00 92.19 87 ALA A N 1
ATOM 677 C CA . ALA A 1 87 ? 11.868 1.820 -14.417 1.00 92.19 87 ALA A CA 1
ATOM 678 C C . ALA A 1 87 ? 12.697 0.758 -13.684 1.00 92.19 87 ALA A C 1
ATOM 680 O O . ALA A 1 87 ? 13.394 -0.051 -14.297 1.00 92.19 87 ALA A O 1
ATOM 681 N N . TRP A 1 88 ? 12.580 0.737 -12.361 1.00 92.56 88 TRP A N 1
ATOM 682 C CA . TRP A 1 88 ? 13.207 -0.263 -11.510 1.00 92.56 88 TRP A CA 1
ATOM 683 C C . TRP A 1 88 ? 12.681 -1.670 -11.824 1.00 92.56 88 TRP A C 1
ATOM 685 O O . TRP A 1 88 ? 13.483 -2.595 -11.921 1.00 92.56 88 TRP A O 1
ATOM 695 N N . GLY A 1 89 ? 11.373 -1.814 -12.069 1.00 91.81 89 GLY A N 1
ATOM 696 C CA . GLY A 1 89 ? 10.695 -3.111 -12.149 1.00 91.81 89 GLY A CA 1
ATOM 697 C C . GLY A 1 89 ? 10.248 -3.577 -10.766 1.00 91.81 89 GLY A C 1
ATOM 698 O O . GLY A 1 89 ? 9.785 -2.748 -9.977 1.00 91.81 89 GLY A O 1
ATOM 699 N N . HIS A 1 90 ? 10.403 -4.871 -10.478 1.00 94.19 90 HIS A N 1
ATOM 700 C CA . HIS A 1 90 ? 10.161 -5.461 -9.157 1.00 94.19 90 HIS A CA 1
ATOM 701 C C . HIS A 1 90 ? 8.730 -5.277 -8.644 1.00 94.19 90 HIS A C 1
ATOM 703 O O . HIS A 1 90 ? 8.509 -4.858 -7.508 1.00 94.19 90 HIS A O 1
ATOM 709 N N . SER A 1 91 ? 7.732 -5.552 -9.491 1.00 95.12 91 SER A N 1
ATOM 710 C CA . SER A 1 91 ? 6.346 -5.647 -9.009 1.00 95.12 91 SER A CA 1
ATOM 711 C C . SER A 1 91 ? 6.281 -6.631 -7.845 1.00 95.12 91 SER A C 1
ATOM 713 O O . SER A 1 91 ? 6.857 -7.705 -7.941 1.00 95.12 91 SER A O 1
ATOM 715 N N . MET A 1 92 ? 5.608 -6.289 -6.755 1.00 95.44 92 MET A N 1
ATOM 716 C CA . MET A 1 92 ? 5.620 -7.132 -5.561 1.00 95.44 92 MET A CA 1
ATOM 717 C C . MET A 1 92 ? 4.325 -7.031 -4.775 1.00 95.44 92 MET A C 1
ATOM 719 O O . MET A 1 92 ? 3.563 -6.066 -4.897 1.00 95.44 92 MET A O 1
ATOM 723 N N . VAL A 1 93 ? 4.110 -8.039 -3.943 1.00 96.88 93 VAL A N 1
ATOM 724 C CA . VAL A 1 93 ? 2.976 -8.149 -3.038 1.00 96.88 93 VAL A CA 1
ATOM 725 C C . VAL A 1 93 ? 3.505 -8.341 -1.625 1.00 96.88 93 VAL A C 1
ATOM 727 O O . VAL A 1 93 ? 4.302 -9.243 -1.382 1.00 96.88 93 VAL A O 1
ATOM 730 N N . ALA A 1 94 ? 3.059 -7.499 -0.698 1.00 97.19 94 ALA A N 1
ATOM 731 C CA . ALA A 1 94 ? 3.370 -7.609 0.721 1.00 97.19 94 ALA A CA 1
ATOM 732 C C . ALA A 1 94 ? 2.114 -7.932 1.536 1.00 97.19 94 ALA A C 1
ATOM 734 O O . ALA A 1 94 ? 1.022 -7.420 1.256 1.00 97.19 94 ALA A O 1
ATOM 735 N N . ASP A 1 95 ? 2.283 -8.777 2.548 1.00 96.75 95 ASP A N 1
ATOM 736 C CA . ASP A 1 95 ? 1.234 -9.145 3.492 1.00 96.75 95 ASP A CA 1
ATOM 737 C C . ASP A 1 95 ? 1.063 -8.090 4.610 1.00 96.75 95 ASP A C 1
ATOM 739 O O . ASP A 1 95 ? 1.902 -7.198 4.770 1.00 96.75 95 ASP A O 1
ATOM 743 N N . PRO A 1 96 ? -0.004 -8.176 5.427 1.00 96.25 96 PRO A N 1
ATOM 744 C CA . PRO A 1 96 ? -0.222 -7.269 6.556 1.00 96.25 96 PRO A CA 1
ATOM 745 C C . PRO A 1 96 ? 0.857 -7.318 7.654 1.00 96.25 96 PRO A C 1
ATOM 747 O O . PRO A 1 96 ? 0.811 -6.496 8.568 1.00 96.25 96 PRO A O 1
ATOM 750 N N . TRP A 1 97 ? 1.789 -8.275 7.601 1.00 95.56 97 TRP A N 1
ATOM 751 C CA . TRP A 1 97 ? 2.944 -8.396 8.495 1.00 95.56 97 TRP A CA 1
ATOM 752 C C . TRP A 1 97 ? 4.212 -7.748 7.906 1.00 95.56 97 TRP A C 1
ATOM 754 O O . TRP A 1 97 ? 5.267 -7.730 8.537 1.00 95.56 97 TRP A O 1
ATOM 764 N N . GLY A 1 98 ? 4.132 -7.195 6.692 1.00 95.19 98 GLY A N 1
ATOM 765 C CA . GLY A 1 98 ? 5.271 -6.613 5.985 1.00 95.19 98 GLY A CA 1
ATOM 766 C C . GLY A 1 98 ? 6.227 -7.651 5.389 1.00 95.19 98 GLY A C 1
ATOM 767 O O . GLY A 1 98 ? 7.354 -7.297 5.019 1.00 95.19 98 GLY A O 1
ATOM 768 N N . THR A 1 99 ? 5.808 -8.912 5.289 1.00 96.19 99 THR A N 1
ATOM 769 C CA . THR A 1 99 ? 6.519 -9.970 4.564 1.00 96.19 99 THR A CA 1
ATOM 770 C C . THR A 1 99 ? 6.217 -9.837 3.079 1.00 96.19 99 THR A C 1
ATOM 772 O O . THR A 1 99 ? 5.083 -9.562 2.685 1.00 96.19 99 THR A O 1
ATOM 775 N N . ILE A 1 100 ? 7.233 -10.016 2.237 1.00 96.56 100 ILE A N 1
ATOM 776 C CA . ILE A 1 100 ? 7.033 -10.092 0.789 1.00 96.56 100 ILE A CA 1
ATOM 777 C C . ILE A 1 100 ? 6.463 -11.477 0.492 1.00 96.56 100 ILE A C 1
ATOM 779 O O . ILE A 1 100 ? 7.121 -12.476 0.765 1.00 96.56 100 ILE A O 1
ATOM 783 N N . VAL A 1 101 ? 5.241 -11.516 -0.030 1.00 95.25 101 VAL A N 1
ATOM 784 C CA . VAL A 1 101 ? 4.582 -12.756 -0.453 1.00 95.25 101 VAL A CA 1
ATOM 785 C C . VAL A 1 101 ? 5.203 -13.228 -1.756 1.00 95.25 101 VAL A C 1
ATOM 787 O O . VAL A 1 101 ? 5.601 -14.376 -1.868 1.00 95.25 101 VAL A O 1
ATOM 790 N N . GLU A 1 102 ? 5.305 -12.316 -2.721 1.00 94.69 102 GLU A N 1
ATOM 791 C CA . GLU A 1 102 ? 5.865 -12.586 -4.039 1.00 94.69 102 GLU A CA 1
ATOM 792 C C . GLU A 1 102 ? 6.483 -11.314 -4.628 1.00 94.69 102 GLU A C 1
ATOM 794 O O . GLU A 1 102 ? 5.979 -10.202 -4.422 1.00 94.69 102 GLU A O 1
ATOM 799 N N . GLU A 1 103 ? 7.557 -11.484 -5.394 1.00 94.38 103 GLU A N 1
ATOM 800 C CA . GLU A 1 103 ? 8.286 -10.407 -6.063 1.00 94.38 103 GLU A CA 1
ATOM 801 C C . GLU A 1 103 ? 8.673 -10.822 -7.489 1.00 94.38 103 GLU A C 1
ATOM 803 O O . GLU A 1 103 ? 9.289 -11.857 -7.733 1.00 94.38 103 GLU A O 1
ATOM 808 N N . ALA A 1 104 ? 8.317 -9.978 -8.451 1.00 93.62 104 ALA A N 1
ATOM 809 C CA . ALA A 1 104 ? 8.760 -10.074 -9.829 1.00 93.62 104 ALA A CA 1
ATOM 810 C C . ALA A 1 104 ? 10.200 -9.566 -9.975 1.00 93.62 104 ALA A C 1
ATOM 812 O O . ALA A 1 104 ? 10.704 -8.788 -9.170 1.00 93.62 104 ALA A O 1
ATOM 813 N N . ASN A 1 105 ? 10.851 -9.937 -11.069 1.00 92.38 105 ASN A N 1
ATOM 814 C CA . ASN A 1 105 ? 12.149 -9.381 -11.429 1.00 92.38 105 ASN A CA 1
ATOM 815 C C . ASN A 1 105 ? 11.997 -8.078 -12.248 1.00 92.38 105 ASN A C 1
ATOM 817 O O . ASN A 1 105 ? 10.939 -7.448 -12.320 1.00 92.38 105 ASN A O 1
ATOM 821 N N . GLU A 1 106 ? 13.093 -7.636 -12.859 1.00 91.06 106 GLU A N 1
ATOM 822 C CA . GLU A 1 106 ? 13.123 -6.470 -13.747 1.00 91.06 106 GLU A CA 1
ATOM 823 C C . GLU A 1 106 ? 12.538 -6.727 -15.147 1.00 91.06 106 GLU A C 1
ATOM 825 O O . GLU A 1 106 ? 12.335 -5.780 -15.908 1.00 91.06 106 GLU A O 1
ATOM 830 N N . LYS A 1 107 ? 12.289 -7.988 -15.510 1.00 90.62 107 LYS A N 1
ATOM 831 C CA . LYS A 1 107 ? 11.784 -8.389 -16.824 1.00 90.62 107 LYS A CA 1
ATOM 832 C C . LYS A 1 107 ? 10.257 -8.383 -16.845 1.00 90.62 107 LYS A C 1
ATOM 834 O O . LYS A 1 107 ? 9.569 -8.202 -15.845 1.00 90.62 107 LYS A O 1
ATOM 839 N N . ASP A 1 108 ? 9.735 -8.552 -18.046 1.00 90.19 108 ASP A N 1
ATOM 840 C CA . ASP A 1 108 ? 8.311 -8.673 -18.301 1.00 90.19 108 ASP A CA 1
ATOM 841 C C . ASP A 1 108 ? 7.821 -10.077 -17.908 1.00 90.19 108 ASP A C 1
ATOM 843 O O . ASP A 1 108 ? 8.319 -11.071 -18.438 1.00 90.19 108 ASP A O 1
ATOM 847 N N . MET A 1 109 ? 6.922 -10.162 -16.923 1.00 85.62 109 MET A N 1
ATOM 848 C CA . MET A 1 109 ? 6.467 -11.423 -16.320 1.00 85.62 109 MET A CA 1
ATOM 849 C C . MET A 1 109 ? 5.158 -11.307 -15.531 1.00 85.62 109 MET A C 1
ATOM 851 O O . MET A 1 109 ? 5.079 -10.570 -14.559 1.00 85.62 109 MET A O 1
ATOM 855 N N . ASP A 1 110 ? 4.141 -12.096 -15.848 1.00 86.06 110 ASP A N 1
ATOM 856 C CA . ASP A 1 110 ? 2.923 -12.100 -15.033 1.00 86.06 110 ASP A CA 1
ATOM 857 C C . ASP A 1 110 ? 3.182 -12.706 -13.636 1.00 86.06 110 ASP A C 1
ATOM 859 O O . ASP A 1 110 ? 3.653 -13.837 -13.528 1.00 86.06 110 ASP A O 1
ATOM 863 N N . LEU A 1 111 ? 2.835 -11.984 -12.568 1.00 86.81 111 LEU A N 1
ATOM 864 C CA . LEU A 1 111 ? 2.855 -12.468 -11.186 1.00 86.81 111 LEU A CA 1
ATOM 865 C C . LEU A 1 111 ? 1.442 -12.889 -10.774 1.00 86.81 111 LEU A C 1
ATOM 867 O O . LEU A 1 111 ? 0.497 -12.110 -10.909 1.00 86.81 111 LEU A O 1
ATOM 871 N N . TYR A 1 112 ? 1.288 -14.103 -10.257 1.00 89.81 112 TYR A N 1
ATOM 872 C CA . TYR A 1 112 ? 0.017 -14.621 -9.753 1.00 89.81 112 TYR A CA 1
ATOM 873 C C . TYR A 1 112 ? 0.159 -14.884 -8.260 1.00 89.81 112 TYR A C 1
ATOM 875 O O . TYR A 1 112 ? 1.066 -15.604 -7.859 1.00 89.81 112 TYR A O 1
ATOM 883 N N . VAL A 1 113 ? -0.725 -14.299 -7.452 1.00 90.81 113 VAL A N 1
ATOM 884 C CA . VAL A 1 113 ? -0.662 -14.413 -5.991 1.00 90.81 113 VAL A CA 1
ATOM 885 C C . VAL A 1 113 ? -2.051 -14.684 -5.427 1.00 90.81 113 VAL A C 1
ATOM 887 O O . VAL A 1 113 ? -3.015 -13.994 -5.771 1.00 90.81 113 VAL A O 1
ATOM 890 N N . ASP A 1 114 ? -2.136 -15.681 -4.551 1.00 89.69 114 ASP A N 1
ATOM 891 C CA . ASP A 1 114 ? -3.313 -15.981 -3.741 1.00 89.69 114 ASP A CA 1
ATOM 892 C C . ASP A 1 114 ? -3.213 -15.233 -2.401 1.00 89.69 114 ASP A C 1
ATOM 894 O O . ASP A 1 114 ? -2.313 -15.471 -1.600 1.00 89.69 114 ASP A O 1
ATOM 898 N N . LEU A 1 115 ? -4.133 -14.301 -2.158 1.00 91.06 115 LEU A N 1
ATOM 899 C CA . LEU A 1 115 ? -4.190 -13.493 -0.940 1.00 91.06 115 LEU A CA 1
ATOM 900 C C . LEU A 1 115 ? -5.181 -14.087 0.050 1.00 91.06 115 LEU A C 1
ATOM 902 O O . LEU A 1 115 ? -6.383 -14.065 -0.205 1.00 91.06 115 LEU A O 1
ATOM 906 N N . ASP A 1 116 ? -4.704 -14.555 1.197 1.00 90.69 116 ASP A N 1
ATOM 907 C CA . ASP A 1 116 ? -5.568 -15.021 2.280 1.00 90.69 116 ASP A CA 1
ATOM 908 C C . ASP A 1 116 ? -5.926 -13.879 3.243 1.00 90.69 116 ASP A C 1
ATOM 910 O O . ASP A 1 116 ? -5.116 -13.427 4.055 1.00 90.69 116 ASP A O 1
ATOM 914 N N . PHE A 1 117 ? -7.176 -13.420 3.199 1.00 91.06 117 PHE A N 1
ATOM 915 C CA . PHE A 1 117 ? -7.641 -12.361 4.096 1.00 91.06 117 PHE A CA 1
ATOM 916 C C . PHE A 1 117 ? -7.926 -12.836 5.527 1.00 91.06 117 PHE A C 1
ATOM 918 O O . PHE A 1 117 ? -8.084 -11.994 6.413 1.00 91.06 117 PHE A O 1
ATOM 925 N N . THR A 1 118 ? -7.937 -14.145 5.807 1.00 92.31 118 THR A N 1
ATOM 926 C CA . THR A 1 118 ? -8.018 -14.632 7.196 1.00 92.31 118 THR A CA 1
ATOM 927 C C . THR A 1 118 ? -6.754 -14.288 7.977 1.00 92.31 118 THR A C 1
ATOM 929 O O . THR A 1 118 ? -6.851 -13.894 9.141 1.00 92.31 118 THR A O 1
ATOM 932 N N . LEU A 1 119 ? -5.586 -14.310 7.321 1.00 91.00 119 LEU A N 1
ATOM 933 C CA . LEU A 1 119 ? -4.314 -13.865 7.892 1.00 91.00 119 LEU A CA 1
ATOM 934 C C . LEU A 1 119 ? -4.402 -12.419 8.390 1.00 91.00 119 LEU A C 1
ATOM 936 O O . LEU A 1 119 ? -3.997 -12.122 9.513 1.00 91.00 119 LEU A O 1
ATOM 940 N N . ARG A 1 120 ? -4.991 -11.523 7.591 1.00 91.31 120 ARG A N 1
ATOM 941 C CA . ARG A 1 120 ? -5.180 -10.117 7.973 1.00 91.31 120 ARG A CA 1
ATOM 942 C C . ARG A 1 120 ? -5.991 -9.982 9.258 1.00 91.31 120 ARG A C 1
ATOM 944 O O . ARG A 1 120 ? -5.597 -9.243 10.161 1.00 91.31 120 ARG A O 1
ATOM 951 N N . GLU A 1 121 ? -7.121 -10.678 9.348 1.00 91.44 121 GLU A N 1
ATOM 952 C CA . GLU A 1 121 ? -7.967 -10.611 10.541 1.00 91.44 121 GLU A CA 1
ATOM 953 C C . GLU A 1 121 ? -7.291 -11.251 11.760 1.00 91.44 121 GLU A C 1
ATOM 955 O O . GLU A 1 121 ? -7.441 -10.753 12.875 1.00 91.44 121 GLU A O 1
ATOM 960 N N . ASN A 1 122 ? -6.481 -12.296 11.572 1.00 94.44 122 ASN A N 1
ATOM 961 C CA . ASN A 1 122 ? -5.649 -12.862 12.638 1.00 94.44 122 ASN A CA 1
ATOM 962 C C . ASN A 1 122 ? -4.625 -11.841 13.154 1.00 94.44 122 ASN A C 1
ATOM 964 O O . ASN A 1 122 ? -4.546 -11.616 14.360 1.00 94.44 122 ASN A O 1
ATOM 968 N N . ILE A 1 123 ? -3.903 -11.167 12.256 1.00 93.75 123 ILE A N 1
ATOM 969 C CA . ILE A 1 123 ? -2.897 -10.151 12.603 1.00 93.75 123 ILE A CA 1
ATOM 970 C C . ILE A 1 123 ? -3.533 -8.974 13.350 1.00 93.75 123 ILE A C 1
ATOM 972 O O . ILE A 1 123 ? -3.014 -8.538 14.377 1.00 93.75 123 ILE A O 1
ATOM 976 N N . LYS A 1 124 ? -4.691 -8.487 12.891 1.00 92.88 124 LYS A N 1
ATOM 977 C CA . LYS A 1 124 ? -5.425 -7.403 13.566 1.00 92.88 124 LYS A CA 1
ATOM 978 C C . LYS A 1 124 ? -5.906 -7.798 14.963 1.00 92.88 124 LYS A C 1
ATOM 980 O O . LYS A 1 124 ? -5.951 -6.938 15.838 1.00 92.88 124 LYS A O 1
ATOM 985 N N . ARG A 1 125 ? -6.256 -9.074 15.178 1.00 93.25 125 ARG A N 1
ATOM 986 C CA . ARG A 1 125 ? -6.614 -9.604 16.505 1.00 93.25 125 ARG A CA 1
ATOM 987 C C . ARG A 1 125 ? -5.407 -9.703 17.434 1.00 93.25 125 ARG A C 1
ATOM 989 O O . ARG A 1 125 ? -5.539 -9.387 18.609 1.00 93.25 125 ARG A O 1
ATOM 996 N N . GLN A 1 126 ? -4.252 -10.116 16.915 1.00 94.25 126 GLN A N 1
ATOM 997 C CA . GLN A 1 126 ? -3.019 -10.227 17.699 1.00 94.25 126 GLN A CA 1
ATOM 998 C C . GLN A 1 126 ? -2.448 -8.855 18.078 1.00 94.25 126 GLN A C 1
ATOM 1000 O O . GLN A 1 126 ? -2.038 -8.655 19.218 1.00 94.25 126 GLN A O 1
ATOM 1005 N N . ILE A 1 127 ? -2.438 -7.903 17.139 1.00 93.75 127 ILE A N 1
ATOM 1006 C CA . ILE A 1 127 ? -1.875 -6.563 17.345 1.00 93.75 127 ILE A CA 1
ATOM 1007 C C . ILE A 1 127 ? -2.902 -5.502 16.909 1.00 93.75 127 ILE A C 1
ATOM 1009 O O . ILE A 1 127 ? -2.875 -5.041 15.769 1.00 93.75 127 ILE A O 1
ATOM 1013 N N . PRO A 1 128 ? -3.830 -5.072 17.778 1.00 93.19 128 PRO A N 1
ATOM 1014 C CA . PRO A 1 128 ? -4.922 -4.174 17.401 1.00 93.19 128 PRO A CA 1
ATOM 1015 C C . PRO A 1 128 ? -4.496 -2.692 17.344 1.00 93.19 128 PRO A C 1
ATOM 1017 O O . PRO A 1 128 ? -5.101 -1.835 17.992 1.00 93.19 128 PRO A O 1
ATOM 1020 N N . ILE A 1 129 ? -3.490 -2.351 16.526 1.00 92.75 129 ILE A N 1
ATOM 1021 C CA . ILE A 1 129 ? -2.911 -0.990 16.482 1.00 92.75 129 ILE A CA 1
ATOM 1022 C C . ILE A 1 129 ? -3.930 0.091 16.104 1.00 92.75 129 ILE A C 1
ATOM 1024 O O . ILE A 1 129 ? -3.800 1.236 16.521 1.00 92.75 129 ILE A O 1
ATOM 1028 N N . GLY A 1 130 ? -4.977 -0.262 15.352 1.00 87.06 130 GLY A N 1
ATOM 1029 C CA . GLY A 1 130 ? -6.045 0.672 14.984 1.00 87.06 130 GLY A CA 1
ATOM 1030 C C . GLY A 1 130 ? -6.813 1.213 16.192 1.00 87.06 130 GLY A C 1
ATOM 1031 O O . GLY A 1 130 ? -7.146 2.394 16.206 1.00 87.06 130 GLY A O 1
ATOM 1032 N N . ASN A 1 131 ? -7.026 0.373 17.210 1.00 88.50 131 ASN A N 1
ATOM 1033 C CA . ASN A 1 131 ? -7.748 0.733 18.434 1.00 88.50 131 ASN A CA 1
ATOM 1034 C C . ASN A 1 131 ? -6.833 1.400 19.472 1.00 88.50 131 ASN A C 1
ATOM 1036 O O . ASN A 1 131 ? -7.315 2.048 20.392 1.00 88.50 131 ASN A O 1
ATOM 1040 N N . GLN A 1 132 ? -5.517 1.230 19.332 1.00 92.56 132 GLN A N 1
ATOM 1041 C CA . GLN A 1 132 ? -4.510 1.775 20.246 1.00 92.56 132 GLN A CA 1
ATOM 1042 C C . GLN A 1 132 ? -4.051 3.192 19.861 1.00 92.56 132 GLN A C 1
ATOM 1044 O O . GLN A 1 132 ? -3.309 3.823 20.615 1.00 92.56 132 GLN A O 1
ATOM 1049 N N . ARG A 1 133 ? -4.475 3.720 18.701 1.00 93.25 133 ARG A N 1
ATOM 1050 C CA . ARG A 1 133 ? -4.164 5.101 18.300 1.00 93.25 133 ARG A CA 1
ATOM 1051 C C . ARG A 1 133 ? -4.833 6.095 19.248 1.00 93.25 133 ARG A C 1
ATOM 1053 O O . ARG A 1 133 ? -6.033 6.023 19.494 1.00 93.25 133 ARG A O 1
ATOM 1060 N N . ARG A 1 134 ? -4.057 7.075 19.708 1.00 94.31 134 ARG A N 1
ATOM 1061 C CA . ARG A 1 134 ? -4.510 8.161 20.587 1.00 94.31 134 ARG A CA 1
ATOM 1062 C C . ARG A 1 134 ? -5.157 9.284 19.780 1.00 94.31 134 ARG A C 1
ATOM 1064 O O . ARG A 1 134 ? -4.555 10.336 19.575 1.00 94.31 134 ARG A O 1
ATOM 1071 N N . THR A 1 135 ? -6.381 9.041 19.303 1.00 92.06 135 THR A N 1
ATOM 1072 C CA . THR A 1 135 ? -7.170 10.023 18.529 1.00 92.06 135 THR A CA 1
ATOM 1073 C C . THR A 1 135 ? -7.574 11.260 19.329 1.00 92.06 135 THR A C 1
ATOM 1075 O O . THR A 1 135 ? -8.026 12.241 18.754 1.00 92.06 135 THR A O 1
ATOM 1078 N N . ASP A 1 136 ? -7.409 11.215 20.647 1.00 92.69 136 ASP A N 1
ATOM 1079 C CA . ASP A 1 136 ? -7.526 12.352 21.556 1.00 92.69 136 ASP A CA 1
ATOM 1080 C C . ASP A 1 136 ? -6.337 13.327 21.463 1.00 92.69 136 ASP A C 1
ATOM 1082 O O . ASP A 1 136 ? -6.504 14.507 21.755 1.00 92.69 136 ASP A O 1
ATOM 1086 N N . ILE A 1 137 ? -5.156 12.858 21.037 1.00 95.12 137 ILE A N 1
ATOM 1087 C CA . ILE A 1 137 ? -3.934 13.675 20.915 1.00 95.12 137 ILE A CA 1
ATOM 1088 C C . ILE A 1 137 ? -3.650 14.032 19.453 1.00 95.12 137 ILE A C 1
ATOM 1090 O O . ILE A 1 137 ? -3.280 15.163 19.146 1.00 95.12 137 ILE A O 1
ATOM 1094 N N . TYR A 1 138 ? -3.791 13.068 18.543 1.00 93.75 138 TYR A N 1
ATOM 1095 C CA . TYR A 1 138 ? -3.523 13.265 17.122 1.00 93.75 138 TYR A CA 1
ATOM 1096 C C . TYR A 1 138 ? -4.522 12.496 16.276 1.00 93.75 138 TYR A C 1
ATOM 1098 O O . TYR A 1 138 ? -4.887 11.366 16.591 1.00 93.75 138 TYR A O 1
ATOM 1106 N N . ASP A 1 139 ? -4.901 13.052 15.130 1.00 91.31 139 ASP A N 1
ATOM 1107 C CA . ASP A 1 139 ? -5.692 12.297 14.177 1.00 91.31 139 ASP A CA 1
ATOM 1108 C C . ASP A 1 139 ? -5.370 12.634 12.722 1.00 91.31 139 ASP A C 1
ATOM 1110 O O . ASP A 1 139 ? -4.838 13.690 12.393 1.00 91.31 139 ASP A O 1
ATOM 1114 N N . THR A 1 140 ? -5.690 11.692 11.842 1.00 92.19 140 THR A N 1
ATOM 1115 C CA . THR A 1 140 ? -5.565 11.839 10.393 1.00 92.19 140 THR A CA 1
ATOM 1116 C C . THR A 1 140 ? -6.957 12.071 9.823 1.00 92.19 140 THR A C 1
ATOM 1118 O O . THR A 1 140 ? -7.803 11.171 9.872 1.00 92.19 140 THR A O 1
ATOM 1121 N N . ILE A 1 141 ? -7.207 13.279 9.320 1.00 92.00 141 ILE A N 1
ATOM 1122 C CA . ILE A 1 141 ? -8.536 13.740 8.904 1.00 92.00 141 ILE A CA 1
ATOM 1123 C C . ILE A 1 141 ? -8.588 13.849 7.379 1.00 92.00 141 ILE A C 1
ATOM 1125 O O . ILE A 1 141 ? -7.729 14.469 6.756 1.00 92.00 141 ILE A O 1
ATOM 1129 N N . ASP A 1 142 ? -9.621 13.259 6.778 1.00 90.25 142 ASP A N 1
ATOM 1130 C CA . ASP A 1 142 ? -9.948 13.486 5.372 1.00 90.25 142 ASP A CA 1
ATOM 1131 C C . ASP A 1 142 ? -10.782 14.762 5.259 1.00 90.25 142 ASP A C 1
ATOM 1133 O O . ASP A 1 142 ? -11.974 14.767 5.572 1.00 90.25 142 ASP A O 1
ATOM 1137 N N . MET A 1 143 ? -10.149 15.838 4.791 1.00 88.31 143 MET A N 1
ATOM 1138 C CA . MET A 1 143 ? -10.760 17.165 4.694 1.00 88.31 143 MET A CA 1
ATOM 1139 C C . MET A 1 143 ? -12.038 17.196 3.848 1.00 88.31 143 MET A C 1
ATOM 1141 O O . MET A 1 143 ? -12.896 18.046 4.073 1.00 88.31 143 MET A O 1
ATOM 1145 N N . LYS A 1 144 ? -12.197 16.284 2.882 1.00 82.50 144 LYS A N 1
ATOM 1146 C CA . LYS A 1 144 ? -13.390 16.244 2.023 1.00 82.50 144 LYS A CA 1
ATOM 1147 C C . LYS A 1 144 ? -14.551 15.467 2.625 1.00 82.50 144 LYS A C 1
ATOM 1149 O O . LYS A 1 144 ? -15.686 15.674 2.213 1.00 82.50 144 LYS A O 1
ATOM 1154 N N . ASN A 1 145 ? -14.269 14.599 3.590 1.00 75.12 145 ASN A N 1
ATOM 1155 C CA . ASN A 1 145 ? -15.257 13.771 4.273 1.00 75.12 145 ASN A CA 1
ATOM 1156 C C . ASN A 1 145 ? -15.493 14.224 5.720 1.00 75.12 145 ASN A C 1
ATOM 1158 O O . ASN A 1 145 ? -16.001 13.451 6.536 1.00 75.12 145 ASN A O 1
ATOM 1162 N N . ILE A 1 146 ? -15.160 15.479 6.047 1.00 78.62 146 ILE A N 1
ATOM 1163 C CA . ILE A 1 146 ? -15.512 16.072 7.336 1.00 78.62 146 ILE A CA 1
ATOM 1164 C C . ILE A 1 146 ? -17.035 16.191 7.399 1.00 78.62 146 ILE A C 1
ATOM 1166 O O . ILE A 1 146 ? -17.638 17.131 6.884 1.00 78.62 146 ILE A O 1
ATOM 1170 N N . LYS A 1 147 ? -17.670 15.239 8.081 1.00 59.25 147 LYS A N 1
ATOM 1171 C CA . LYS A 1 147 ? -18.981 15.478 8.674 1.00 59.25 147 LYS A CA 1
ATOM 1172 C C . LYS A 1 147 ? -18.731 16.429 9.832 1.00 59.25 147 LYS A C 1
ATOM 1174 O O . LYS A 1 147 ? -18.242 15.993 10.872 1.00 59.25 147 LYS A O 1
ATOM 1179 N N . ILE A 1 148 ? -18.997 17.719 9.638 1.00 53.75 148 ILE A N 1
ATOM 1180 C CA . ILE A 1 148 ? -18.981 18.689 10.733 1.00 53.75 148 ILE A CA 1
ATOM 1181 C C . ILE A 1 148 ? -20.030 18.202 11.738 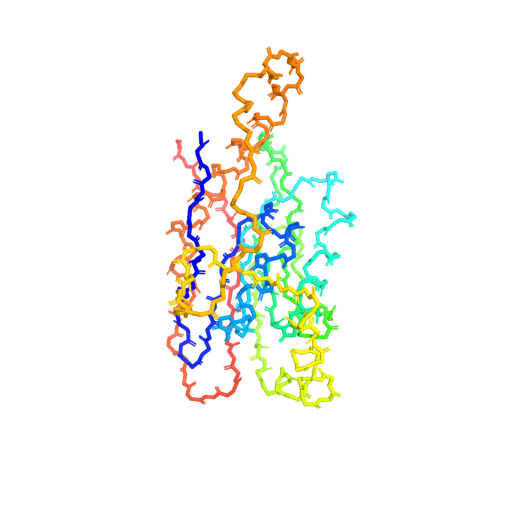1.00 53.75 148 ILE A C 1
ATOM 1183 O O . ILE A 1 148 ? -21.227 18.395 11.542 1.00 53.75 148 ILE A O 1
ATOM 1187 N N . ARG A 1 149 ? -19.596 17.495 12.788 1.00 45.31 149 ARG A N 1
ATOM 1188 C CA . ARG A 1 149 ? -20.396 17.369 14.004 1.00 45.31 149 ARG A CA 1
ATOM 1189 C C . ARG A 1 149 ? -20.464 18.783 14.559 1.00 45.31 149 ARG A C 1
ATOM 1191 O O . ARG A 1 149 ? -19.425 19.404 14.754 1.00 45.31 149 ARG A O 1
ATOM 1198 N N . SER A 1 150 ? -21.665 19.302 14.751 1.00 40.50 150 SER A N 1
ATOM 1199 C CA . SER A 1 150 ? -21.954 20.697 15.094 1.00 40.50 150 SER A CA 1
ATOM 1200 C C . SER A 1 150 ? -21.365 21.201 16.422 1.00 40.50 150 SER A C 1
ATOM 1202 O O . SER A 1 150 ? -21.683 22.309 16.826 1.00 40.50 150 SER A O 1
ATOM 1204 N N . GLU A 1 151 ? -20.481 20.469 17.098 1.00 44.16 151 GLU A N 1
ATOM 1205 C CA . GLU A 1 151 ? -19.941 20.852 18.404 1.00 44.16 151 GLU A CA 1
ATOM 1206 C C . GLU A 1 151 ? -18.476 20.439 18.549 1.00 44.16 151 GLU A C 1
ATOM 1208 O O . GLU A 1 151 ? -18.107 19.550 19.309 1.00 44.16 151 GLU A O 1
ATOM 1213 N N . THR A 1 152 ? -17.594 21.087 17.798 1.00 38.78 152 THR A N 1
ATOM 1214 C CA . THR A 1 152 ? -16.234 21.352 18.282 1.00 38.78 152 THR A CA 1
ATOM 1215 C C . THR A 1 152 ? -15.704 22.542 17.503 1.00 38.78 152 THR A C 1
ATOM 1217 O O . THR A 1 152 ? -15.336 22.433 16.335 1.00 38.78 152 THR A O 1
ATOM 1220 N N . LYS A 1 153 ? -15.720 23.721 18.135 1.00 38.19 153 LYS A N 1
ATOM 1221 C CA . LYS A 1 153 ? -14.969 24.873 17.636 1.00 38.19 153 LYS A CA 1
ATOM 1222 C C . LYS A 1 153 ? -13.511 24.430 17.519 1.00 38.19 153 LYS A C 1
ATOM 1224 O O . LYS A 1 153 ? -12.867 24.189 18.535 1.00 38.19 153 LYS A O 1
ATOM 1229 N N . LEU A 1 154 ? -13.006 24.299 16.294 1.00 43.78 154 LEU A N 1
ATOM 1230 C CA . LEU A 1 154 ? -11.567 24.252 16.055 1.00 43.78 154 LEU A CA 1
ATOM 1231 C C . LEU A 1 154 ? -10.974 25.524 16.684 1.00 43.78 154 LEU A C 1
ATOM 1233 O O . LEU A 1 154 ? -11.436 26.616 16.343 1.00 43.78 154 LEU A O 1
ATOM 1237 N N . PRO A 1 155 ? -9.992 25.440 17.595 1.00 38.59 155 PRO A N 1
ATOM 1238 C CA . PRO A 1 155 ? -9.438 26.615 18.251 1.00 38.59 155 PRO A CA 1
ATOM 1239 C C . PRO A 1 155 ? -8.404 27.286 17.342 1.00 38.59 155 PRO A C 1
ATOM 1241 O O . PRO A 1 155 ? -7.272 27.473 17.745 1.00 38.59 155 PRO A O 1
ATOM 1244 N N . PHE A 1 156 ? -8.757 27.613 16.099 1.00 40.44 156 PHE A N 1
ATOM 1245 C CA . PHE A 1 156 ? -7.919 28.417 15.204 1.00 40.44 156 PHE A CA 1
ATOM 1246 C C . PHE A 1 156 ? -8.803 29.157 14.195 1.00 40.44 156 PHE A C 1
ATOM 1248 O O . PHE A 1 156 ? -8.792 28.884 12.998 1.00 40.44 156 PHE A O 1
ATOM 1255 N N . THR A 1 157 ? -9.590 30.117 14.679 1.00 45.19 157 THR A N 1
ATOM 1256 C CA . THR A 1 157 ? -10.145 31.179 13.828 1.00 45.19 157 THR A CA 1
ATOM 1257 C C . THR A 1 157 ? -9.865 32.530 14.474 1.00 45.19 157 THR A C 1
ATOM 1259 O O . THR A 1 157 ? -10.639 32.978 15.316 1.00 45.19 157 THR A O 1
ATOM 1262 N N . ASN A 1 158 ? -8.711 33.096 14.106 1.00 35.88 158 ASN A N 1
ATOM 1263 C CA . ASN A 1 158 ? -8.230 34.487 14.207 1.00 35.88 158 ASN A CA 1
ATOM 1264 C C . ASN A 1 158 ? -6.713 34.396 14.437 1.00 35.88 158 ASN A C 1
ATOM 1266 O O . ASN A 1 158 ? -6.291 33.761 15.390 1.00 35.88 158 ASN A O 1
ATOM 1270 N N . THR A 1 159 ? -5.820 34.910 13.599 1.00 36.81 159 THR A N 1
ATOM 1271 C CA . THR A 1 159 ? -5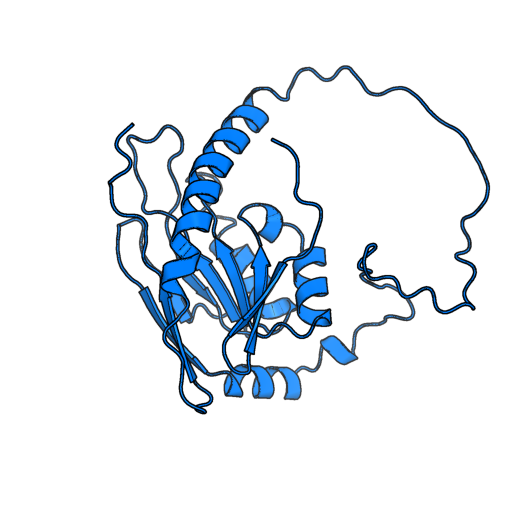.817 36.138 12.795 1.00 36.81 159 THR A CA 1
ATOM 1272 C C . THR A 1 159 ? -4.774 36.008 11.670 1.00 36.81 159 THR A C 1
ATOM 1274 O O . THR A 1 159 ? -3.859 35.195 11.759 1.00 36.81 159 THR A O 1
ATOM 1277 N N . GLY A 1 160 ? -4.855 36.866 10.648 1.00 27.31 160 GLY A N 1
ATOM 1278 C CA . GLY A 1 160 ? -3.655 37.283 9.912 1.00 27.31 160 GLY A CA 1
ATOM 1279 C C . GLY A 1 160 ? -3.603 36.903 8.439 1.00 27.31 160 GLY A C 1
ATOM 1280 O O . GLY A 1 160 ? -3.030 35.893 8.047 1.00 27.31 160 GLY A O 1
ATOM 1281 N N . CYS A 1 161 ? -4.127 37.803 7.615 1.00 36.03 161 CYS A N 1
ATOM 1282 C CA . CYS A 1 161 ? -3.722 37.981 6.230 1.00 36.03 161 CYS A CA 1
ATOM 1283 C C . CYS A 1 161 ? -2.186 38.096 6.136 1.00 36.03 161 CYS A C 1
ATOM 1285 O O . CYS A 1 161 ? -1.635 39.078 6.616 1.00 36.03 161 CYS A O 1
ATOM 1287 N N . TRP A 1 162 ? -1.516 37.124 5.513 1.00 24.50 162 TRP A N 1
ATOM 1288 C CA . TRP A 1 162 ? -0.215 37.311 4.858 1.00 24.50 162 TRP A CA 1
ATOM 1289 C C . TRP A 1 162 ? -0.275 36.619 3.501 1.00 24.50 162 TRP A C 1
ATOM 1291 O O . TRP A 1 162 ? 0.159 35.485 3.299 1.00 24.50 162 TRP A O 1
ATOM 1301 N N . ALA A 1 163 ? -0.895 37.322 2.558 1.00 28.78 163 ALA A N 1
ATOM 1302 C CA . ALA A 1 163 ? -0.591 37.135 1.156 1.00 28.78 163 ALA A CA 1
ATOM 1303 C C . ALA A 1 163 ? 0.856 37.586 0.888 1.00 28.78 163 ALA A C 1
ATOM 1305 O O . ALA A 1 163 ? 1.348 38.529 1.502 1.00 28.78 163 ALA A O 1
ATOM 1306 N N . SER A 1 164 ? 1.461 36.952 -0.115 1.00 29.88 164 SER A N 1
ATOM 1307 C CA . SER A 1 164 ? 2.715 37.302 -0.794 1.00 29.88 164 SER A CA 1
ATOM 1308 C C . SER A 1 164 ? 4.039 36.928 -0.111 1.00 29.88 164 SER A C 1
ATOM 1310 O O . SER A 1 164 ? 4.466 37.505 0.882 1.00 29.88 164 SER A O 1
ATOM 1312 N N . THR A 1 165 ? 4.749 36.007 -0.774 1.00 30.89 165 THR A N 1
ATOM 1313 C CA . THR A 1 165 ? 6.106 36.201 -1.335 1.00 30.89 165 THR A CA 1
ATOM 1314 C C . THR A 1 165 ? 6.965 34.961 -1.113 1.00 30.89 165 THR A C 1
ATOM 1316 O O . THR A 1 165 ? 7.693 34.902 -0.142 1.00 30.89 165 THR A O 1
ATOM 1319 N N . TRP A 1 166 ? 6.912 33.996 -2.040 1.00 25.66 166 TRP A N 1
ATOM 1320 C CA . TRP A 1 166 ? 8.032 33.092 -2.360 1.00 25.66 166 TRP A CA 1
ATOM 1321 C C . TRP A 1 166 ? 7.872 32.591 -3.804 1.00 25.66 166 TRP A C 1
ATOM 1323 O O . TRP A 1 166 ? 7.552 31.437 -4.079 1.00 25.66 166 TRP A O 1
ATOM 1333 N N . LEU A 1 167 ? 8.082 33.499 -4.756 1.00 32.53 167 LEU A N 1
ATOM 1334 C CA . LEU A 1 167 ? 8.405 33.169 -6.142 1.00 32.53 167 LEU A CA 1
ATOM 1335 C C . LEU A 1 167 ? 9.762 33.794 -6.446 1.00 32.53 167 LEU A C 1
ATOM 1337 O O . LEU A 1 167 ? 9.812 34.961 -6.788 1.00 32.53 167 LEU A O 1
ATOM 1341 N N . THR A 1 168 ? 10.827 33.004 -6.301 1.00 36.75 168 THR A N 1
ATOM 1342 C CA . THR A 1 168 ? 11.974 32.919 -7.228 1.00 36.75 168 THR A CA 1
ATOM 1343 C C . THR A 1 168 ? 12.985 31.930 -6.653 1.00 36.75 168 THR A C 1
ATOM 1345 O O . THR A 1 168 ? 13.853 32.274 -5.862 1.00 36.75 168 THR A O 1
ATOM 1348 N N . GLY A 1 169 ? 12.855 30.667 -7.057 1.00 28.83 169 GLY A N 1
ATOM 1349 C CA . GLY A 1 169 ? 13.821 29.608 -6.780 1.00 28.83 169 GLY A CA 1
ATOM 1350 C C . GLY A 1 169 ? 13.959 28.732 -8.017 1.00 28.83 169 GLY A C 1
ATOM 1351 O O . GLY A 1 169 ? 13.275 27.723 -8.185 1.00 28.83 169 GLY A O 1
ATOM 1352 N N . THR A 1 170 ? 14.807 29.166 -8.939 1.00 41.50 170 THR A N 1
ATOM 1353 C CA . THR A 1 170 ? 15.143 28.533 -10.217 1.00 41.50 170 THR A CA 1
ATOM 1354 C C . THR A 1 170 ? 15.951 27.245 -10.020 1.00 41.50 170 THR A C 1
ATOM 1356 O O . THR A 1 170 ? 17.101 27.161 -10.421 1.00 41.50 170 THR A O 1
ATOM 1359 N N . ARG A 1 171 ? 15.359 26.189 -9.441 1.00 37.06 171 ARG A N 1
ATOM 1360 C CA . ARG A 1 171 ? 15.925 24.815 -9.454 1.00 37.06 171 ARG A CA 1
ATOM 1361 C C . ARG A 1 171 ? 14.850 23.720 -9.521 1.00 37.06 171 ARG A C 1
ATOM 1363 O O . ARG A 1 171 ? 14.904 22.728 -8.814 1.00 37.06 171 ARG A O 1
ATOM 1370 N N . GLY A 1 172 ? 13.846 23.882 -10.388 1.00 33.16 172 GLY A N 1
ATOM 1371 C CA . GLY A 1 172 ? 12.741 22.910 -10.528 1.00 33.16 172 GLY A CA 1
ATOM 1372 C C . GLY A 1 172 ? 12.608 22.244 -11.902 1.00 33.16 172 GLY A C 1
ATOM 1373 O O . GLY A 1 172 ? 11.620 21.554 -12.148 1.00 33.16 172 GLY A O 1
ATOM 1374 N N . GLY A 1 173 ? 13.521 22.498 -12.844 1.00 30.59 173 GLY A N 1
ATOM 1375 C CA . GLY A 1 173 ? 13.388 22.019 -14.230 1.00 30.59 173 GLY A CA 1
ATOM 1376 C C . GLY A 1 173 ? 13.567 20.504 -14.373 1.00 30.59 173 GLY A C 1
ATOM 1377 O O . GLY A 1 173 ? 12.843 19.853 -15.127 1.00 30.59 173 GLY A O 1
ATOM 1378 N N . TRP A 1 174 ? 14.486 19.934 -13.595 1.00 35.34 174 TRP A N 1
ATOM 1379 C CA . TRP A 1 174 ? 14.850 18.521 -13.678 1.00 35.34 174 TRP A CA 1
ATOM 1380 C C . TRP A 1 174 ? 13.800 17.601 -13.030 1.00 35.34 174 TRP A C 1
ATOM 1382 O O . TRP A 1 174 ? 13.325 16.658 -13.666 1.00 35.34 174 TRP A O 1
ATOM 1392 N N . GLN A 1 175 ? 13.332 17.939 -11.820 1.00 35.31 175 GLN A N 1
ATOM 1393 C CA . GLN A 1 175 ? 12.256 17.206 -11.132 1.00 35.31 175 GLN A CA 1
ATOM 1394 C C . GLN A 1 175 ? 10.937 17.223 -11.921 1.00 35.31 175 GLN A C 1
ATOM 1396 O O . GLN A 1 175 ? 10.275 16.192 -12.031 1.00 35.31 175 GLN A O 1
ATOM 1401 N N . ARG A 1 176 ? 10.580 18.354 -12.550 1.00 40.25 176 ARG A N 1
ATOM 1402 C CA . ARG A 1 176 ? 9.343 18.471 -13.344 1.00 40.25 176 ARG A CA 1
ATOM 1403 C C . ARG A 1 176 ? 9.351 17.621 -14.619 1.00 40.25 176 ARG A C 1
ATOM 1405 O O . ARG A 1 176 ? 8.300 17.105 -15.003 1.00 40.25 176 ARG A O 1
ATOM 1412 N N . ARG A 1 177 ? 10.509 17.438 -15.269 1.00 43.84 177 ARG A N 1
ATOM 1413 C CA . ARG A 1 177 ? 10.637 16.558 -16.448 1.00 43.84 177 ARG A CA 1
ATOM 1414 C C . ARG A 1 177 ? 10.530 15.077 -16.072 1.00 43.84 177 ARG A C 1
ATOM 1416 O O . ARG A 1 177 ? 9.758 14.368 -16.716 1.00 43.84 177 ARG A O 1
ATOM 1423 N N . ARG A 1 178 ? 11.204 14.636 -14.998 1.00 45.72 178 ARG A N 1
ATOM 1424 C CA . ARG A 1 178 ? 11.083 13.254 -14.485 1.00 45.72 178 ARG A CA 1
ATOM 1425 C C . ARG A 1 178 ? 9.651 12.932 -14.038 1.00 45.72 178 ARG A C 1
ATOM 1427 O O . ARG A 1 178 ? 9.130 11.885 -14.407 1.00 45.72 178 ARG A O 1
ATOM 1434 N N . GLN A 1 179 ? 8.974 13.856 -13.349 1.00 45.44 179 GLN A N 1
ATOM 1435 C CA . GLN A 1 179 ? 7.574 13.671 -12.945 1.00 45.44 179 GLN A CA 1
ATOM 1436 C C . GLN A 1 179 ? 6.621 13.546 -14.145 1.00 45.44 179 GLN A C 1
ATOM 1438 O O . GLN A 1 179 ? 5.753 12.680 -14.134 1.00 45.44 179 GLN A O 1
ATOM 1443 N N . ARG A 1 180 ? 6.784 14.338 -15.217 1.00 49.19 180 ARG A N 1
ATOM 1444 C CA . ARG A 1 180 ? 5.940 14.206 -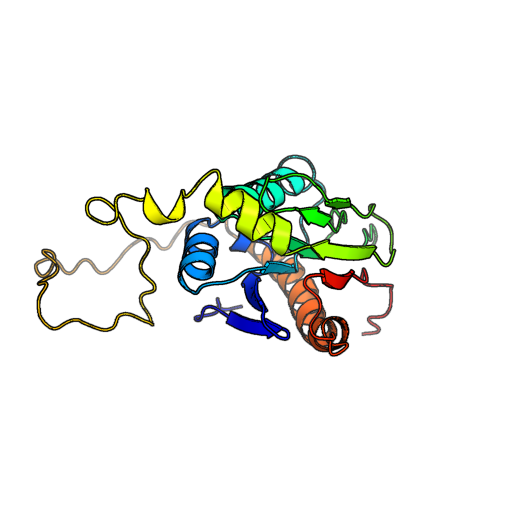16.425 1.00 49.19 180 ARG A CA 1
ATOM 1445 C C . ARG A 1 180 ? 6.093 12.851 -17.125 1.00 49.19 180 ARG A C 1
ATOM 1447 O O . ARG A 1 180 ? 5.094 12.307 -17.587 1.00 49.19 180 ARG A O 1
ATOM 1454 N N . GLN A 1 181 ? 7.313 12.318 -17.210 1.00 49.31 181 GLN A N 1
ATOM 1455 C CA . GLN A 1 181 ? 7.576 11.011 -17.829 1.00 49.31 181 GLN A CA 1
ATOM 1456 C C . GLN A 1 181 ? 7.065 9.851 -16.963 1.00 49.31 181 GLN A C 1
ATOM 1458 O O . GLN A 1 181 ? 6.480 8.905 -17.476 1.00 49.31 181 GLN A O 1
ATOM 1463 N N . GLN A 1 182 ? 7.189 9.962 -15.640 1.00 49.59 182 GLN A N 1
ATOM 1464 C CA . GLN A 1 182 ? 6.596 9.016 -14.696 1.00 49.59 182 GLN A CA 1
ATOM 1465 C C . GLN A 1 182 ? 5.062 8.997 -14.804 1.00 49.59 182 GLN A C 1
ATOM 1467 O O . GLN A 1 182 ? 4.446 7.936 -14.877 1.00 49.59 182 GLN A O 1
ATOM 1472 N N . TRP A 1 183 ? 4.435 10.172 -14.894 1.00 45.88 183 TRP A N 1
ATOM 1473 C CA . TRP A 1 183 ? 2.986 10.297 -15.034 1.00 45.88 183 TRP A CA 1
ATOM 1474 C C . TRP A 1 183 ? 2.444 9.792 -16.379 1.00 45.88 183 TRP A C 1
ATOM 1476 O O . TRP A 1 183 ? 1.320 9.294 -16.415 1.00 45.88 183 TRP A O 1
ATOM 1486 N N . SER A 1 184 ? 3.181 9.897 -17.492 1.00 51.41 184 SER A N 1
ATOM 1487 C CA . SER A 1 184 ? 2.726 9.337 -18.778 1.00 51.41 184 SER A CA 1
ATOM 1488 C C . SER A 1 184 ? 2.737 7.804 -18.774 1.00 51.41 184 SER A C 1
ATOM 1490 O O . SER A 1 184 ? 1.813 7.186 -19.302 1.00 51.41 184 SER A O 1
ATOM 1492 N N . VAL A 1 185 ? 3.722 7.190 -18.111 1.00 53.22 185 VAL A N 1
ATOM 1493 C CA . VAL A 1 185 ? 3.782 5.738 -17.872 1.00 53.22 185 VAL A CA 1
ATOM 1494 C C . VAL A 1 185 ? 2.616 5.297 -16.980 1.00 53.22 185 VAL A C 1
ATOM 1496 O O . VAL A 1 185 ? 1.866 4.391 -17.335 1.00 53.22 185 VAL A O 1
ATOM 1499 N N . VAL A 1 186 ? 2.384 6.015 -15.882 1.00 46.75 186 VAL A N 1
ATOM 1500 C CA . VAL A 1 186 ? 1.320 5.751 -14.899 1.00 46.75 186 VAL A CA 1
ATOM 1501 C C . VAL A 1 186 ? -0.099 5.967 -15.451 1.00 46.75 186 VAL A C 1
ATOM 1503 O O . VAL A 1 186 ? -1.011 5.191 -15.178 1.00 46.75 186 VAL A O 1
ATOM 1506 N N . THR A 1 187 ? -0.345 7.012 -16.242 1.00 48.06 187 THR A N 1
ATOM 1507 C CA . THR A 1 187 ? -1.689 7.263 -16.808 1.00 48.06 187 THR A CA 1
ATOM 1508 C C . THR A 1 187 ? -2.056 6.241 -17.886 1.00 48.06 187 THR A C 1
ATOM 1510 O O . THR A 1 187 ? -3.222 5.850 -17.993 1.00 48.06 187 THR A O 1
ATOM 1513 N N . ARG A 1 188 ? -1.064 5.735 -18.636 1.00 49.03 188 ARG A N 1
ATOM 1514 C CA . ARG A 1 188 ? -1.222 4.562 -19.513 1.00 49.03 188 ARG A CA 1
ATOM 1515 C C . ARG A 1 188 ? -1.459 3.279 -18.704 1.00 49.03 188 ARG A C 1
ATOM 1517 O O . ARG A 1 188 ? -2.282 2.461 -19.115 1.00 49.03 188 ARG A O 1
ATOM 1524 N N . GLN A 1 189 ? -0.821 3.151 -17.538 1.00 49.09 189 GLN A N 1
ATOM 1525 C CA . GLN A 1 189 ? -1.019 2.058 -16.579 1.00 49.09 189 GLN A CA 1
ATOM 1526 C C . GLN A 1 189 ? -2.474 1.998 -16.079 1.00 49.09 189 GLN A C 1
ATOM 1528 O O . GLN A 1 189 ? -3.107 0.945 -16.135 1.00 49.09 189 GLN A O 1
ATOM 1533 N N . TRP A 1 190 ? -3.049 3.140 -15.691 1.00 40.88 190 TRP A N 1
ATOM 1534 C CA . TRP A 1 190 ? -4.408 3.237 -15.141 1.00 40.88 190 TRP A CA 1
ATOM 1535 C C . TRP A 1 190 ? -5.519 2.835 -16.129 1.00 40.88 190 TRP A C 1
ATOM 1537 O O . TRP A 1 190 ? -6.452 2.124 -15.755 1.00 40.88 190 TRP A O 1
ATOM 1547 N N . ARG A 1 191 ? -5.423 3.229 -17.411 1.00 39.75 191 ARG A N 1
ATOM 1548 C CA . ARG A 1 191 ? -6.449 2.893 -18.425 1.00 39.75 191 ARG A CA 1
ATOM 1549 C C . ARG A 1 191 ? -6.564 1.387 -18.698 1.00 39.75 191 ARG A C 1
ATOM 1551 O O . ARG A 1 191 ? -7.648 0.934 -19.050 1.00 39.75 191 ARG A O 1
ATOM 1558 N N . ARG A 1 192 ? -5.480 0.622 -18.526 1.00 39.59 192 ARG A N 1
ATOM 1559 C CA . ARG A 1 192 ? -5.429 -0.832 -18.773 1.00 39.59 192 ARG A CA 1
ATOM 1560 C C . ARG A 1 192 ? -5.539 -1.678 -17.500 1.00 39.59 192 ARG A C 1
ATOM 1562 O O . ARG A 1 192 ? -6.065 -2.782 -17.575 1.00 39.59 192 ARG A O 1
ATOM 1569 N N . PHE A 1 193 ? -5.162 -1.157 -16.328 1.00 37.38 193 PHE A N 1
ATOM 1570 C CA . PHE A 1 193 ? -5.343 -1.858 -15.045 1.00 37.38 193 PHE A CA 1
ATOM 1571 C C . PHE A 1 193 ? -6.820 -2.172 -14.741 1.00 37.38 193 PHE A C 1
ATOM 1573 O O . PHE A 1 193 ? -7.119 -3.208 -14.152 1.00 37.38 193 PHE A O 1
ATOM 1580 N N . LYS A 1 194 ? -7.761 -1.357 -15.250 1.00 35.06 194 LYS A N 1
ATOM 1581 C CA . LYS A 1 194 ? -9.210 -1.641 -15.202 1.00 35.06 194 LYS A CA 1
ATOM 1582 C C . LYS A 1 194 ? -9.609 -3.009 -15.783 1.00 35.06 194 LYS A C 1
ATOM 1584 O O . LYS A 1 194 ? -10.669 -3.505 -15.426 1.00 35.06 194 LYS A O 1
ATOM 1589 N N . GLN A 1 195 ? -8.794 -3.616 -16.650 1.00 32.84 195 GLN A N 1
ATOM 1590 C CA . GLN A 1 195 ? -9.068 -4.933 -17.241 1.00 32.84 195 GLN A CA 1
ATOM 1591 C C . GLN A 1 195 ? -8.467 -6.106 -16.446 1.00 32.84 195 GLN A C 1
ATOM 1593 O O . GLN A 1 195 ? -8.853 -7.245 -16.676 1.00 32.84 195 GLN A O 1
ATOM 1598 N N . VAL A 1 196 ? -7.538 -5.852 -15.517 1.00 38.31 196 VAL A N 1
ATOM 1599 C CA . VAL A 1 196 ? -6.703 -6.898 -14.890 1.00 38.31 196 VAL A CA 1
ATOM 1600 C C . VAL A 1 196 ? -7.253 -7.369 -13.532 1.00 38.31 196 VAL A C 1
ATOM 1602 O O . VAL A 1 196 ? -6.929 -8.462 -13.086 1.00 38.31 196 VAL A O 1
ATOM 1605 N N . VAL A 1 197 ? -8.142 -6.599 -12.893 1.00 39.50 197 VAL A N 1
ATOM 1606 C CA . VAL A 1 197 ? -8.612 -6.877 -11.516 1.00 39.50 197 VAL A CA 1
ATOM 1607 C C . VAL A 1 197 ? -9.901 -7.717 -11.446 1.00 39.50 197 VAL A C 1
ATOM 1609 O O . VAL A 1 197 ? -10.280 -8.170 -10.372 1.00 39.50 197 VAL A O 1
ATOM 1612 N N . ALA A 1 198 ? -10.590 -7.978 -12.558 1.00 34.84 198 ALA A N 1
ATOM 1613 C CA . ALA A 1 198 ? -11.942 -8.539 -12.509 1.00 34.84 198 ALA A CA 1
ATOM 1614 C C . ALA A 1 198 ? -12.051 -9.935 -13.144 1.00 34.84 198 ALA A C 1
ATOM 1616 O O . ALA A 1 198 ? -12.501 -10.081 -14.278 1.00 34.84 198 ALA A O 1
ATOM 1617 N N . LYS A 1 199 ? -11.742 -10.984 -12.373 1.00 37.53 199 LYS A N 1
ATOM 1618 C CA . LYS A 1 199 ? -12.575 -12.196 -12.420 1.00 37.53 199 LYS A CA 1
ATOM 1619 C C . LYS A 1 199 ? -13.421 -12.219 -11.144 1.00 37.53 199 LYS A C 1
ATOM 1621 O O . LYS A 1 199 ? -12.847 -12.086 -10.065 1.00 37.53 199 LYS A O 1
ATOM 1626 N N . PRO A 1 200 ? -14.760 -12.329 -11.242 1.00 33.62 200 PRO A N 1
ATOM 1627 C CA . PRO A 1 200 ? -15.620 -12.367 -10.068 1.00 33.62 200 PRO A CA 1
ATOM 1628 C C . PRO A 1 200 ? -15.231 -13.582 -9.236 1.00 33.62 200 PRO A C 1
ATOM 1630 O O . PRO A 1 200 ? -15.256 -14.715 -9.719 1.00 33.62 200 PRO A O 1
ATOM 1633 N N . MET A 1 201 ? -14.797 -13.330 -8.009 1.00 39.69 201 MET A N 1
ATOM 1634 C CA . MET A 1 201 ? -14.337 -14.387 -7.134 1.00 39.69 201 MET A CA 1
ATOM 1635 C C . MET A 1 201 ? -15.484 -14.893 -6.272 1.00 39.69 201 MET A C 1
ATOM 1637 O O . MET A 1 201 ? -16.268 -14.106 -5.741 1.00 39.69 201 MET A O 1
ATOM 1641 N N . SER A 1 202 ? -15.577 -16.222 -6.179 1.00 42.44 202 SER A N 1
ATOM 1642 C CA . SER A 1 202 ? -16.509 -16.921 -5.294 1.00 42.44 202 SER A CA 1
ATOM 1643 C C . SER A 1 202 ? -16.289 -16.523 -3.828 1.00 42.44 202 SER A C 1
ATOM 1645 O O . SER A 1 202 ? -15.255 -15.962 -3.476 1.00 42.44 202 SER A O 1
ATOM 1647 N N . THR A 1 203 ? -17.253 -16.852 -2.973 1.00 49.41 203 THR A N 1
ATOM 1648 C CA . THR A 1 203 ? -17.381 -16.545 -1.533 1.00 49.41 203 THR A CA 1
ATOM 1649 C C . THR A 1 203 ? -16.186 -16.912 -0.625 1.00 49.41 203 THR A C 1
ATOM 1651 O O . THR A 1 203 ? -16.228 -16.653 0.582 1.00 49.41 203 THR A O 1
ATOM 1654 N N . ALA A 1 204 ? -15.106 -17.468 -1.176 1.00 53.38 204 ALA A N 1
ATOM 1655 C CA . ALA A 1 204 ? -13.900 -17.900 -0.482 1.00 53.38 204 ALA A CA 1
ATOM 1656 C C . ALA A 1 204 ? -13.141 -16.752 0.236 1.00 53.38 204 ALA A C 1
ATOM 1658 O O . ALA A 1 204 ? -13.252 -15.579 -0.132 1.00 53.38 204 ALA A O 1
ATOM 1659 N N . PRO A 1 205 ? -12.363 -17.056 1.293 1.00 59.69 205 PRO A N 1
ATOM 1660 C CA . PRO A 1 205 ? -11.503 -16.083 1.979 1.00 59.69 205 PRO A CA 1
ATOM 1661 C C . PRO A 1 205 ? -10.245 -15.679 1.193 1.00 59.69 205 PRO A C 1
ATOM 1663 O O . PRO A 1 205 ? -9.555 -14.747 1.602 1.00 59.69 205 PRO A O 1
ATOM 1666 N N . VAL A 1 206 ? -9.960 -16.367 0.088 1.00 59.00 206 VAL A N 1
ATOM 1667 C CA . VAL A 1 206 ? -8.765 -16.168 -0.734 1.00 59.00 206 VAL A CA 1
ATOM 1668 C C . VAL A 1 206 ? -9.107 -15.284 -1.932 1.00 59.00 206 VAL A C 1
ATOM 1670 O O . VAL A 1 206 ? -10.160 -15.490 -2.536 1.00 59.00 206 VAL A O 1
ATOM 1673 N N . ALA A 1 207 ? -8.239 -14.331 -2.292 1.00 64.12 207 ALA A N 1
ATOM 1674 C CA . ALA A 1 207 ? -8.328 -13.565 -3.535 1.00 64.12 207 ALA A CA 1
ATOM 1675 C C . ALA A 1 207 ? -7.173 -13.874 -4.504 1.00 64.12 207 ALA A C 1
ATOM 1677 O O . ALA A 1 207 ? -6.015 -13.751 -4.130 1.00 64.12 207 ALA A O 1
ATOM 1678 N N . LYS A 1 208 ? -7.477 -14.200 -5.765 1.00 65.62 208 LYS A N 1
ATOM 1679 C CA . LYS A 1 208 ? -6.501 -14.385 -6.843 1.00 65.62 208 LYS A CA 1
ATOM 1680 C C . LYS A 1 208 ? -6.207 -13.044 -7.478 1.00 65.62 208 LYS A C 1
ATOM 1682 O O . LYS A 1 208 ? -7.091 -12.463 -8.109 1.00 65.62 208 LYS A O 1
ATOM 1687 N N . VAL A 1 209 ? -4.974 -12.573 -7.348 1.00 67.44 209 VAL A N 1
ATOM 1688 C CA . VAL A 1 209 ? -4.518 -11.360 -8.025 1.00 67.44 209 VAL A CA 1
ATOM 1689 C C . VAL A 1 209 ? -3.485 -11.717 -9.080 1.00 67.44 209 VAL A C 1
ATOM 1691 O O . VAL A 1 209 ? -2.519 -12.427 -8.817 1.00 67.44 209 VAL A O 1
ATOM 1694 N N . THR A 1 210 ? -3.694 -11.195 -10.285 1.00 63.69 210 THR A N 1
ATOM 1695 C CA . THR A 1 210 ? -2.723 -11.260 -11.375 1.00 63.69 210 THR A CA 1
ATOM 1696 C C . THR A 1 210 ? -2.131 -9.874 -11.587 1.00 63.69 210 THR A C 1
ATOM 1698 O O . THR A 1 210 ? -2.860 -8.918 -11.841 1.00 63.69 210 THR A O 1
ATOM 1701 N N . LEU A 1 211 ? -0.811 -9.753 -11.523 1.00 58.91 211 LEU A N 1
ATOM 1702 C CA . LEU A 1 211 ? -0.075 -8.565 -11.937 1.00 58.91 211 LEU A CA 1
ATOM 1703 C C . LEU A 1 211 ? 0.613 -8.860 -13.253 1.00 58.91 211 LEU A C 1
ATOM 1705 O O . LEU A 1 211 ? 1.532 -9.661 -13.298 1.00 58.91 211 LEU A O 1
ATOM 1709 N N . ARG A 1 212 ? 0.193 -8.192 -14.323 1.00 43.38 212 ARG A N 1
ATOM 1710 C CA . ARG A 1 212 ? 0.897 -8.252 -15.604 1.00 43.38 212 ARG A CA 1
ATOM 1711 C C . ARG A 1 212 ? 1.806 -7.031 -15.755 1.00 43.38 212 ARG A C 1
ATOM 1713 O O . ARG A 1 212 ? 1.283 -5.910 -15.758 1.00 43.38 212 ARG A O 1
ATOM 1720 N N . PRO A 1 213 ? 3.133 -7.190 -15.870 1.00 44.12 213 PRO A N 1
ATOM 1721 C CA . PRO A 1 213 ? 4.030 -6.130 -16.279 1.00 44.12 213 PRO A CA 1
ATOM 1722 C C . PRO A 1 213 ? 3.707 -5.726 -17.709 1.00 44.12 213 PRO A C 1
ATOM 1724 O O . PRO A 1 213 ? 3.099 -6.452 -18.495 1.00 44.12 213 PRO A O 1
ATOM 1727 N N . PHE A 1 214 ? 4.039 -4.484 -18.028 1.00 39.25 214 PHE A N 1
ATOM 1728 C CA . PHE A 1 214 ? 3.720 -3.939 -19.334 1.00 39.25 214 PHE A CA 1
ATOM 1729 C C . PHE A 1 214 ? 4.744 -4.403 -20.377 1.00 39.25 214 PHE A C 1
ATOM 1731 O O . PHE A 1 214 ? 5.833 -3.838 -20.477 1.00 39.25 214 PHE A O 1
ATOM 1738 N N . ALA A 1 215 ? 4.342 -5.362 -21.211 1.00 32.47 215 ALA A N 1
ATOM 1739 C CA . ALA A 1 215 ? 5.025 -5.735 -22.444 1.00 32.47 215 ALA A CA 1
ATOM 1740 C C . ALA A 1 215 ? 4.862 -4.678 -23.550 1.00 32.47 215 ALA A C 1
ATOM 1742 O O . ALA A 1 215 ? 3.749 -4.319 -23.946 1.00 32.47 215 ALA A O 1
ATOM 1743 N N . LYS A 1 216 ? 5.999 -4.217 -24.080 1.00 33.88 216 LYS A N 1
ATOM 1744 C CA . LYS A 1 216 ? 6.248 -3.557 -25.380 1.00 33.88 216 LYS A CA 1
ATOM 1745 C C . LYS A 1 216 ? 5.078 -3.563 -26.390 1.00 33.88 216 LYS A C 1
ATOM 1747 O O . LYS A 1 216 ? 5.037 -4.398 -27.285 1.00 33.88 216 LYS A O 1
ATOM 1752 N N . ARG A 1 217 ? 4.180 -2.573 -26.333 1.00 28.83 217 ARG A N 1
ATOM 1753 C CA . ARG A 1 217 ? 3.449 -2.026 -27.503 1.00 28.83 217 ARG A CA 1
ATOM 1754 C C . ARG A 1 217 ? 2.720 -0.742 -27.100 1.00 28.83 217 ARG A C 1
ATOM 1756 O O . ARG A 1 217 ? 1.550 -0.739 -26.716 1.00 28.83 217 ARG A O 1
ATOM 1763 N N . CYS A 1 218 ? 3.450 0.364 -27.172 1.00 24.84 218 CYS A N 1
ATOM 1764 C CA . CYS A 1 218 ? 2.882 1.679 -27.447 1.00 24.84 218 CYS A CA 1
ATOM 1765 C C . CYS A 1 218 ? 3.551 2.154 -28.736 1.00 24.84 218 CYS A C 1
ATOM 1767 O O . CYS A 1 218 ? 4.678 2.635 -28.709 1.00 24.84 218 CYS A O 1
ATOM 1769 N N . ILE A 1 219 ? 2.884 1.892 -29.856 1.00 23.31 219 ILE A N 1
ATOM 1770 C CA . ILE A 1 219 ? 3.157 2.545 -31.131 1.00 23.31 219 ILE A CA 1
ATOM 1771 C C . ILE A 1 219 ? 2.439 3.908 -31.072 1.00 23.31 219 ILE A C 1
ATOM 1773 O O . ILE A 1 219 ? 1.262 3.944 -30.705 1.00 23.31 219 ILE A O 1
ATOM 1777 N N . PHE A 1 220 ? 3.212 4.949 -31.415 1.00 29.56 220 PHE A N 1
ATOM 1778 C CA . PHE A 1 220 ? 2.980 6.406 -31.458 1.00 29.56 220 PHE A CA 1
ATOM 1779 C C . PHE A 1 220 ? 2.893 7.169 -30.120 1.00 29.56 220 PHE A C 1
ATOM 1781 O O . PHE A 1 220 ? 1.963 6.962 -29.306 1.00 29.56 220 PHE A O 1
#

Sequence (220 aa):
MSPGNTLNTFQLGKFKVGLGICHDMRFSEMAALYRKQGCDLLIYPGAFCTELGPPHWSLLIRFRALENQTFVIAASPARDTKSNYVAWGHSMVADPWGTIVEEANEKDMDLYVDLDFTLRENIKRQIPIGNQRRTDIYDTIDMKNIKIRSETKLPFTNTGCWASTWLTGTRGGWQRRRQRQQWSVVTRQWRRFKQVVAKPMSTAPVAKVTLRPFAKRCIF

Foldseek 3Di:
DDDDDDWDWDDQAPAIETEDEAVRLVDLLSLQVCLVVVHQEYEYEFFDALVCCVPDVLVSQLCSLQVSLHKYWYAYAAADPPDPGGGQGWTFIAGSNSDTQDTDHNHWDKDKDKDQSVVSVVVCVVPVVVVVDPVVVDDRDDPVPDPPPVDDPPPDDDDDDDDDDDPDDPDCPPVVVNVVSRVVVRVVVVVCVVPQSDDRDPPDSIDIHMHGHDDDDDDD

Secondary structure (DSSP, 8-state):
-----S-EEEEETTEEEEE--GGGGG-HHHHHHHHHTT-SEEEEE---BTTTHHHHHHHHHHHHHHHHTSEEEEE-PPP-TTSSS-B----EEE-TTS-EEEE--SS---EEEEEEHHHHHHHHHH--HHHHS-TTT-----TTS----S----S-----------------HHHHHHHHHHHHHHHHHHHHHTTTS--PPPS-SEEEEEE----S----

Radius of gyration: 19.65 Å; chains: 1; bounding box: 41×56×53 Å

InterPro domains:
  IPR003010 Carbon-nitrogen hydrolase [PF00795] (3-119)
  IPR003010 Carbon-nitrogen hydrolase [PS50263] (1-117)
  IPR036526 Carbon-nitrogen hydrolase superfamily [G3DSA:3.60.110.10] (1-144)
  IPR036526 Carbon-nitrogen hydrolase superfamily [SSF56317] (2-134)